Protein AF-A0A2S1H3F3-F1 (afdb_monomer)

Nearest PDB structures (foldseek):
  8vjm-assembly1_C  TM=8.628E-01  e=4.044E-09  Bacillus subtilis subsp. subtilis str. 168
  8vjl-assembly1_A  TM=8.598E-01  e=3.286E-09  Bacillus subtilis subsp. subtilis str. 168
  3ja6-assembly1_H  TM=4.516E-01  e=9.800E+00  Escherichia coli
  4tql-assembly1_A  TM=2.702E-01  e=7.962E+00  synthetic construct

pLDDT: mean 89.85, std 6.85, range [52.97, 98.0]

Radius of gyration: 17.97 Å; Cα contacts (8 Å, |Δi|>4): 238; chains: 1; bounding box: 50×28×50 Å

Foldseek 3Di:
DAEEEDVVLVVVVVVVVVVPPVLLVVLLVVLLVLLLVQLVVLCVVQPWAWDYWYQDLLGIDTDTPCVLVDALVSQLSSLVRNLVSLVVQLVCLVVDDPVSSVSNNVSSVVNNVVLLPLAPPRSVVSNVLSVCVVPDPNLVSLVVSLVVNLVVLVVVLVVLVVVPPVSVSVNVVSVVSNVVSVVCVVCVVVVVVVSVVVVVVVD

Structure (mmCIF, N/CA/C/O backbone):
data_AF-A0A2S1H3F3-F1
#
_entry.id   AF-A0A2S1H3F3-F1
#
loop_
_atom_site.group_PDB
_atom_site.id
_atom_site.type_symbol
_atom_site.label_atom_id
_atom_site.label_alt_id
_atom_site.label_comp_id
_atom_site.label_asym_id
_atom_site.label_entity_id
_atom_site.label_seq_id
_atom_site.pdbx_PDB_ins_code
_atom_site.Cartn_x
_atom_site.Cartn_y
_atom_site.Cartn_z
_atom_site.occupancy
_atom_site.B_iso_or_equiv
_atom_site.auth_seq_id
_atom_site.auth_comp_id
_atom_site.auth_asym_id
_atom_site.auth_atom_id
_atom_site.pdbx_PDB_model_num
ATOM 1 N N . MET A 1 1 ? -13.351 15.639 -5.383 1.00 78.12 1 MET A N 1
ATOM 2 C CA . MET A 1 1 ? -12.089 14.916 -5.121 1.00 78.12 1 MET A CA 1
ATOM 3 C C . MET A 1 1 ? -10.930 15.847 -5.440 1.00 78.12 1 MET A C 1
ATOM 5 O O . MET A 1 1 ? -10.934 16.412 -6.524 1.00 78.12 1 MET A O 1
ATOM 9 N N . LYS A 1 2 ? -9.984 16.050 -4.516 1.00 84.88 2 LYS A N 1
ATOM 10 C CA . LYS A 1 2 ? -8.744 16.799 -4.794 1.00 84.88 2 LYS A CA 1
ATOM 11 C C . LYS A 1 2 ? -7.625 15.814 -5.145 1.00 84.88 2 LYS A C 1
ATOM 13 O O . LYS A 1 2 ? -7.319 14.957 -4.319 1.00 84.88 2 LYS A O 1
ATOM 18 N N . LEU A 1 3 ? -7.037 15.928 -6.334 1.00 84.94 3 LEU A N 1
ATOM 19 C CA . LEU A 1 3 ? -5.834 15.180 -6.712 1.00 84.94 3 LEU A CA 1
ATOM 20 C C . LEU A 1 3 ? -4.602 16.025 -6.366 1.00 84.94 3 LEU A C 1
ATOM 22 O O . LEU A 1 3 ? -4.591 17.234 -6.589 1.00 84.94 3 LEU A O 1
ATOM 26 N N . SER A 1 4 ? -3.585 15.421 -5.762 1.00 87.31 4 SER A N 1
ATOM 27 C CA . SER A 1 4 ? -2.319 16.090 -5.454 1.00 87.31 4 SER A CA 1
ATOM 28 C C . SER A 1 4 ? -1.155 15.156 -5.744 1.00 87.31 4 SER A C 1
ATOM 30 O O . SER A 1 4 ? -1.287 13.944 -5.609 1.00 87.31 4 SER A O 1
ATOM 32 N N . ILE A 1 5 ? -0.004 15.720 -6.084 1.00 85.25 5 ILE A N 1
ATOM 33 C CA . ILE A 1 5 ? 1.233 14.964 -6.270 1.00 85.25 5 ILE A CA 1
ATOM 34 C C . ILE A 1 5 ? 2.191 15.361 -5.153 1.00 85.25 5 ILE A C 1
ATOM 36 O O . ILE A 1 5 ? 2.339 16.547 -4.851 1.00 85.25 5 ILE A O 1
ATOM 40 N N . HIS A 1 6 ? 2.804 14.379 -4.500 1.00 87.69 6 HIS A N 1
ATOM 41 C CA . HIS A 1 6 ? 3.774 14.648 -3.452 1.00 87.69 6 HIS A CA 1
ATOM 42 C C . HIS 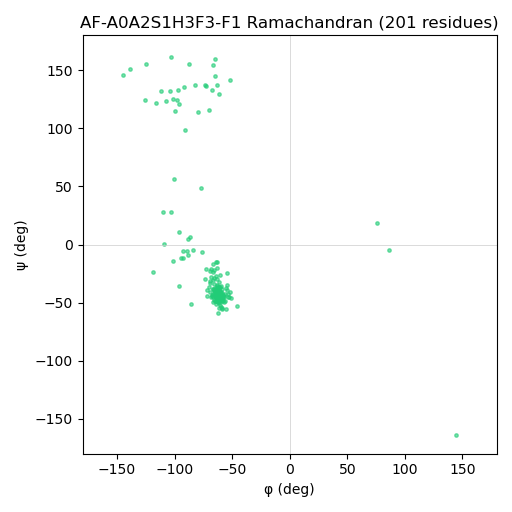A 1 6 ? 5.095 15.151 -4.067 1.00 87.69 6 HIS A C 1
ATOM 44 O O . HIS A 1 6 ? 5.570 14.555 -5.036 1.00 87.69 6 HIS A O 1
ATOM 50 N N . PRO A 1 7 ? 5.757 16.179 -3.502 1.00 85.06 7 PRO A N 1
ATOM 51 C CA . PRO A 1 7 ? 7.019 16.701 -4.040 1.00 85.06 7 PRO A CA 1
ATOM 52 C C . PRO A 1 7 ? 8.107 15.633 -4.218 1.00 85.06 7 PRO A C 1
ATOM 54 O O . PRO A 1 7 ? 8.861 15.654 -5.183 1.00 85.06 7 PRO A O 1
ATOM 57 N N . LEU A 1 8 ? 8.144 14.645 -3.320 1.00 81.75 8 LEU A N 1
ATOM 58 C CA . LEU A 1 8 ? 9.105 13.538 -3.391 1.00 81.75 8 LEU A CA 1
ATOM 59 C C . LEU A 1 8 ? 8.845 12.595 -4.583 1.00 81.75 8 LEU A C 1
ATOM 61 O O . LEU A 1 8 ? 9.787 12.017 -5.110 1.00 81.75 8 LEU A O 1
ATOM 65 N N . PHE A 1 9 ? 7.593 12.482 -5.046 1.00 82.94 9 PHE A N 1
ATOM 66 C CA . PHE A 1 9 ? 7.270 11.764 -6.283 1.00 82.94 9 PHE A CA 1
ATOM 67 C C . PHE A 1 9 ? 7.739 12.553 -7.511 1.00 82.94 9 PHE A C 1
ATOM 69 O O . PHE A 1 9 ? 8.310 11.971 -8.424 1.00 82.94 9 PHE A O 1
ATOM 76 N N . MET A 1 10 ? 7.591 13.883 -7.507 1.00 81.81 10 MET A N 1
ATOM 77 C CA . MET A 1 10 ? 8.131 14.736 -8.577 1.00 81.81 10 MET A CA 1
ATOM 78 C C . MET A 1 10 ? 9.658 14.643 -8.668 1.00 81.81 10 MET A C 1
ATOM 80 O O . MET A 1 10 ? 10.204 14.539 -9.763 1.00 81.81 10 MET A O 1
ATOM 84 N N . LEU A 1 11 ? 10.345 14.624 -7.522 1.00 82.19 11 LEU A N 1
ATOM 85 C CA . LEU A 1 11 ? 11.791 14.412 -7.468 1.00 82.19 11 LEU A CA 1
ATOM 86 C C . LEU A 1 11 ? 12.178 13.032 -8.018 1.00 82.19 11 LEU A C 1
ATOM 88 O O . LEU A 1 11 ? 13.118 12.928 -8.801 1.00 82.19 11 LEU A O 1
ATOM 92 N N . LEU A 1 12 ? 11.438 11.983 -7.642 1.00 78.25 12 LEU A N 1
ATOM 93 C CA . LEU A 1 12 ? 11.652 10.632 -8.157 1.00 78.25 12 LEU A CA 1
ATOM 94 C C . LEU A 1 12 ? 11.491 10.588 -9.683 1.00 78.25 12 LEU A C 1
ATOM 96 O O . LEU A 1 12 ? 12.366 10.056 -10.360 1.00 78.25 12 LEU A O 1
ATOM 100 N N . LEU A 1 13 ? 10.427 11.193 -10.223 1.00 78.38 13 LEU A N 1
ATOM 101 C CA . LEU A 1 13 ? 10.204 11.306 -11.668 1.00 78.38 13 LEU A CA 1
ATOM 102 C C . LEU A 1 13 ? 11.354 12.031 -12.372 1.00 78.38 13 LEU A C 1
ATOM 104 O O . LEU A 1 13 ? 11.810 11.585 -13.420 1.00 78.38 13 LEU A O 1
ATOM 108 N N . PHE A 1 14 ? 11.850 13.124 -11.794 1.00 80.88 14 PHE A N 1
ATOM 109 C CA . PHE A 1 14 ? 12.972 13.870 -12.356 1.00 80.88 14 PHE A CA 1
ATOM 110 C C . PHE A 1 14 ? 14.251 13.021 -12.428 1.00 80.88 14 PHE A C 1
ATOM 112 O O . PHE A 1 14 ? 14.888 12.954 -13.477 1.00 80.88 14 PHE A O 1
ATOM 119 N N . LEU A 1 15 ? 14.595 12.311 -11.347 1.00 74.19 15 LEU A N 1
ATOM 120 C CA . LEU A 1 15 ? 15.758 11.412 -11.315 1.00 74.19 15 LEU A CA 1
ATOM 121 C C . LEU A 1 15 ? 15.631 10.264 -12.323 1.00 74.19 15 LEU A C 1
ATOM 123 O O . LEU A 1 15 ? 16.602 9.898 -12.980 1.00 74.19 15 LEU A O 1
ATOM 127 N N . ILE A 1 16 ? 14.422 9.728 -12.466 1.00 74.81 16 ILE A N 1
ATOM 128 C CA . ILE A 1 16 ? 14.063 8.690 -13.432 1.00 74.81 16 ILE A CA 1
ATOM 129 C C . ILE A 1 16 ? 14.323 9.144 -14.875 1.00 74.81 16 ILE A C 1
ATOM 131 O O . ILE A 1 16 ? 14.920 8.402 -15.657 1.00 74.81 16 ILE A O 1
ATOM 135 N N . VAL A 1 17 ? 13.910 10.367 -15.221 1.00 76.44 17 VAL A N 1
ATOM 136 C CA . VAL A 1 17 ? 14.118 10.939 -16.559 1.00 76.44 17 VAL A CA 1
ATOM 137 C C . VAL A 1 17 ? 15.610 11.104 -16.854 1.00 76.44 17 VAL A C 1
ATOM 139 O O . VAL A 1 17 ? 16.049 10.778 -17.954 1.00 76.44 17 VAL A O 1
ATOM 142 N N . LEU A 1 18 ? 16.405 11.534 -15.869 1.00 77.44 18 LEU A N 1
ATOM 143 C CA . LEU A 1 18 ? 17.859 11.671 -16.015 1.00 77.44 18 LEU A CA 1
ATOM 144 C C . LEU A 1 18 ? 18.583 10.326 -16.193 1.00 77.44 18 LEU A C 1
ATOM 146 O O . LEU A 1 18 ? 19.608 10.276 -16.866 1.00 77.44 18 LEU A O 1
ATOM 150 N N . TYR A 1 19 ? 18.060 9.239 -15.615 1.00 73.31 19 TYR A N 1
ATOM 151 C CA . TYR A 1 19 ? 18.677 7.907 -15.678 1.00 73.31 19 TYR A CA 1
ATOM 152 C C . TYR A 1 19 ? 18.476 7.197 -17.035 1.00 73.31 19 TYR A C 1
ATOM 154 O O . TYR A 1 19 ? 19.050 6.138 -17.278 1.00 73.31 19 TYR A O 1
ATOM 162 N N . GLY A 1 20 ? 17.678 7.772 -17.943 1.00 67.75 20 GLY A N 1
ATOM 163 C CA . GLY A 1 20 ? 17.679 7.424 -19.369 1.00 67.75 20 GLY A CA 1
ATOM 164 C C . GLY A 1 20 ? 16.790 6.253 -19.809 1.00 67.75 20 GLY A C 1
ATOM 165 O O . GLY A 1 20 ? 16.654 6.039 -21.010 1.00 67.75 20 GLY A O 1
ATOM 166 N N . ASN A 1 21 ? 16.120 5.524 -18.906 1.00 76.62 21 ASN A N 1
ATOM 167 C CA . ASN A 1 21 ? 15.223 4.412 -19.283 1.00 76.62 21 ASN A CA 1
ATOM 168 C C . ASN A 1 21 ? 13.730 4.798 -19.272 1.00 76.62 21 ASN A C 1
ATOM 170 O O . ASN A 1 21 ? 12.906 4.203 -18.576 1.00 76.62 21 ASN A O 1
ATOM 174 N N . ILE A 1 22 ? 13.379 5.829 -20.044 1.00 81.62 22 ILE A N 1
ATOM 175 C CA . ILE A 1 22 ? 12.035 6.437 -20.056 1.00 81.62 22 ILE A CA 1
ATOM 176 C C . ILE A 1 22 ? 10.934 5.404 -20.349 1.00 81.62 22 ILE A C 1
ATOM 178 O O . ILE A 1 22 ? 9.863 5.468 -19.743 1.00 81.62 22 ILE A O 1
ATOM 182 N N . ALA A 1 23 ? 11.190 4.437 -21.236 1.00 83.81 23 ALA A N 1
ATOM 183 C CA . ALA A 1 23 ? 10.223 3.400 -21.589 1.00 83.81 23 ALA A CA 1
ATOM 184 C C . ALA A 1 23 ? 9.830 2.547 -20.372 1.00 83.81 23 ALA A C 1
ATOM 186 O O . ALA A 1 23 ? 8.650 2.488 -20.029 1.00 83.81 23 ALA A O 1
ATOM 187 N N . LEU A 1 24 ? 10.806 1.962 -19.666 1.00 83.25 24 LEU A N 1
ATOM 188 C CA . LEU A 1 24 ? 10.541 1.115 -18.499 1.00 83.25 24 LEU A CA 1
ATOM 189 C C . LEU A 1 24 ? 9.808 1.885 -17.394 1.00 83.25 24 LEU A C 1
ATOM 191 O O . LEU A 1 24 ? 8.836 1.392 -16.821 1.00 83.25 24 LEU A O 1
ATOM 195 N N . TYR A 1 25 ? 10.221 3.124 -17.128 1.00 83.56 25 TYR A N 1
ATOM 196 C CA . TYR A 1 25 ? 9.567 3.942 -16.109 1.00 83.56 25 TYR A CA 1
ATOM 197 C C . TYR A 1 25 ? 8.150 4.376 -16.497 1.00 83.56 25 TYR A C 1
ATOM 199 O O . TYR A 1 25 ? 7.289 4.478 -15.625 1.00 83.56 25 TYR A O 1
ATOM 207 N N . SER A 1 26 ? 7.875 4.574 -17.788 1.00 85.94 26 SER A N 1
ATOM 208 C CA . SER A 1 26 ? 6.518 4.844 -18.279 1.00 85.94 26 SER A CA 1
ATOM 209 C C . SER A 1 26 ? 5.603 3.648 -18.032 1.00 85.94 26 SER A C 1
ATOM 211 O O . SER A 1 26 ? 4.503 3.815 -17.508 1.00 85.94 26 SER A O 1
ATOM 213 N N . VAL A 1 27 ? 6.079 2.434 -18.325 1.00 89.81 27 VAL A N 1
ATOM 214 C CA . VAL A 1 27 ? 5.348 1.187 -18.047 1.00 89.81 27 VAL A CA 1
ATOM 215 C C . VAL A 1 27 ? 5.090 1.028 -16.542 1.00 89.81 27 VAL A C 1
ATOM 217 O O . VAL A 1 27 ? 3.977 0.675 -16.149 1.00 89.81 27 VAL A O 1
ATOM 220 N N . LEU A 1 28 ? 6.064 1.370 -15.691 1.00 88.94 28 LEU A N 1
ATOM 221 C CA . LEU A 1 28 ? 5.914 1.366 -14.230 1.00 88.94 28 LEU A CA 1
ATOM 222 C C . LEU A 1 28 ? 4.829 2.338 -13.760 1.00 88.94 28 LEU A C 1
ATOM 224 O O . LEU A 1 28 ? 3.938 1.942 -13.010 1.00 88.94 28 LEU A O 1
ATOM 228 N N . ILE A 1 29 ? 4.868 3.590 -14.219 1.00 88.12 29 ILE A N 1
ATOM 229 C CA . ILE A 1 29 ? 3.886 4.612 -13.833 1.00 88.12 29 ILE A CA 1
ATOM 230 C C . ILE A 1 29 ? 2.487 4.221 -14.311 1.00 88.12 29 ILE A C 1
ATOM 232 O O . ILE A 1 29 ? 1.535 4.335 -13.545 1.00 88.12 29 ILE A O 1
ATOM 236 N N . ILE A 1 30 ? 2.349 3.729 -15.545 1.00 91.12 30 ILE A N 1
ATOM 237 C CA . ILE A 1 30 ? 1.062 3.262 -16.077 1.00 91.12 30 ILE A CA 1
ATOM 238 C C . ILE A 1 30 ? 0.532 2.098 -15.235 1.00 91.12 30 ILE A C 1
ATOM 240 O O . ILE A 1 30 ? -0.635 2.112 -14.850 1.00 91.12 30 ILE A O 1
ATOM 244 N N . SER A 1 31 ? 1.381 1.127 -14.897 1.00 93.25 31 SER A N 1
ATOM 245 C CA . SER A 1 31 ? 0.992 -0.017 -14.060 1.00 93.25 31 SER A CA 1
ATOM 246 C C . SER A 1 31 ? 0.533 0.431 -12.672 1.00 93.25 31 SER A C 1
ATOM 248 O O . SER A 1 31 ? -0.513 -0.009 -12.195 1.00 93.25 31 SER A O 1
ATOM 250 N N . LEU A 1 32 ? 1.255 1.377 -12.060 1.00 92.56 32 LEU A N 1
ATOM 251 C CA . LEU A 1 32 ? 0.867 1.973 -10.784 1.00 92.56 32 LEU A CA 1
ATOM 252 C C . LEU A 1 32 ? -0.470 2.720 -10.889 1.00 92.56 32 LEU A C 1
ATOM 254 O O . LEU A 1 32 ? -1.325 2.576 -10.024 1.00 92.56 32 LEU A O 1
ATOM 258 N N . LEU A 1 33 ? -0.692 3.488 -11.957 1.00 91.94 33 LEU A N 1
ATOM 259 C CA . LEU A 1 33 ? -1.963 4.183 -12.171 1.00 91.94 33 LEU A CA 1
ATOM 260 C C . LEU A 1 33 ? -3.130 3.204 -12.334 1.00 91.94 33 LEU A C 1
ATOM 262 O O . LEU A 1 33 ? -4.192 3.441 -11.764 1.00 91.94 33 LEU A O 1
ATOM 266 N N . VAL A 1 34 ? -2.944 2.104 -13.070 1.00 94.44 34 VAL A N 1
ATOM 267 C CA . VAL A 1 34 ? -3.957 1.042 -13.205 1.00 94.44 34 VAL A CA 1
ATOM 268 C C . VAL A 1 34 ? -4.311 0.455 -11.837 1.00 9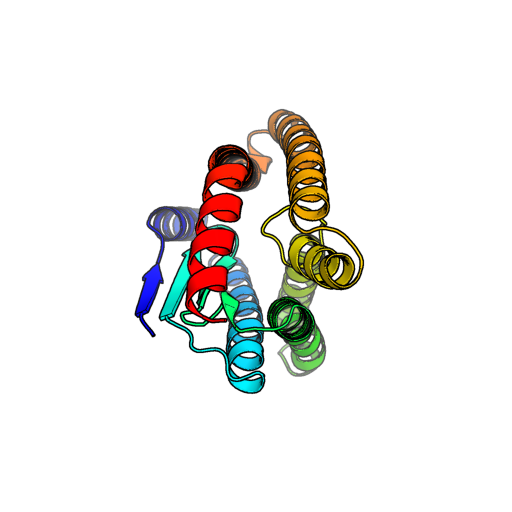4.44 34 VAL A C 1
ATOM 270 O O . VAL A 1 34 ? -5.491 0.308 -11.520 1.00 94.44 34 VAL A O 1
ATOM 273 N N . HIS A 1 35 ? -3.307 0.188 -11.006 1.00 95.75 35 HIS A N 1
ATOM 274 C CA . HIS A 1 35 ? -3.497 -0.280 -9.637 1.00 95.75 35 HIS A CA 1
ATOM 275 C C . HIS A 1 35 ? -4.293 0.725 -8.785 1.00 95.75 35 HIS A C 1
ATOM 277 O O . HIS A 1 35 ? -5.341 0.391 -8.236 1.00 95.75 35 HIS A O 1
ATOM 283 N N . GLU A 1 36 ? -3.889 1.995 -8.753 1.00 94.50 36 GLU A N 1
ATOM 284 C CA . GLU A 1 36 ? -4.598 3.025 -7.979 1.00 94.50 36 GLU A CA 1
ATOM 285 C C . GLU A 1 36 ? -6.036 3.263 -8.464 1.00 94.50 36 GLU A C 1
ATOM 287 O O . GLU A 1 36 ? -6.953 3.494 -7.667 1.00 94.50 36 GLU A O 1
ATOM 292 N N . LEU A 1 37 ? -6.272 3.160 -9.776 1.00 94.38 37 LEU A N 1
ATOM 293 C CA . LEU A 1 37 ? -7.620 3.201 -10.342 1.00 94.38 37 LEU A CA 1
ATOM 294 C C . LEU A 1 37 ? -8.493 2.067 -9.797 1.00 94.38 37 LEU A C 1
ATOM 296 O O . LEU A 1 37 ? -9.674 2.297 -9.532 1.00 94.38 37 LEU A O 1
ATOM 300 N N . GLY A 1 38 ? -7.920 0.888 -9.555 1.00 96.75 38 GLY A N 1
ATOM 301 C CA . GLY A 1 38 ? -8.591 -0.225 -8.891 1.00 96.75 38 GLY A CA 1
ATOM 302 C C . GLY A 1 38 ? -9.150 0.149 -7.518 1.00 96.75 38 GLY A C 1
ATOM 303 O O . GLY A 1 38 ? -10.336 -0.066 -7.251 1.00 96.75 38 GLY A O 1
ATOM 304 N N . HIS A 1 39 ? -8.345 0.790 -6.666 1.00 96.25 39 HIS A N 1
ATOM 305 C CA . HIS A 1 39 ? -8.815 1.283 -5.366 1.00 96.25 39 HIS A CA 1
ATOM 306 C C . HIS A 1 39 ? -9.915 2.338 -5.500 1.00 96.25 39 HIS A C 1
ATOM 308 O O . HIS A 1 39 ? -10.909 2.300 -4.772 1.00 96.25 39 HIS A O 1
ATOM 314 N N . LEU A 1 40 ? -9.761 3.282 -6.434 1.00 95.38 40 LEU A N 1
ATOM 315 C CA . LEU A 1 40 ? -10.746 4.344 -6.657 1.00 95.38 40 LEU A CA 1
ATOM 316 C C . LEU A 1 40 ? -12.089 3.786 -7.142 1.00 95.38 40 LEU A C 1
ATOM 318 O O . LEU A 1 40 ? -13.143 4.261 -6.710 1.00 95.38 40 LEU A O 1
ATOM 322 N N . LEU A 1 41 ? -12.066 2.785 -8.024 1.00 96.38 41 LEU A N 1
ATOM 323 C CA . LEU A 1 41 ? -13.265 2.096 -8.493 1.00 96.38 41 LEU A CA 1
ATOM 324 C C . LEU A 1 41 ? -13.926 1.318 -7.354 1.00 96.38 41 LEU A C 1
ATOM 326 O O . LEU A 1 41 ? -15.118 1.506 -7.118 1.00 96.38 41 LEU A O 1
ATOM 330 N N . ALA A 1 42 ? -13.161 0.538 -6.589 1.00 97.12 42 ALA A N 1
ATOM 331 C CA . ALA A 1 42 ? -13.681 -0.190 -5.434 1.00 97.12 42 ALA A CA 1
ATOM 332 C C . ALA A 1 42 ? -14.305 0.752 -4.388 1.00 97.12 42 ALA A C 1
ATOM 334 O O . ALA A 1 42 ? -15.406 0.497 -3.901 1.00 97.12 42 ALA A O 1
ATOM 335 N N . ALA A 1 43 ? -13.667 1.894 -4.109 1.00 95.69 43 ALA A N 1
ATOM 336 C CA . ALA A 1 43 ? -14.201 2.928 -3.224 1.00 95.69 43 ALA A CA 1
ATOM 337 C C . ALA A 1 43 ? -15.533 3.500 -3.722 1.00 95.69 43 ALA A C 1
ATOM 339 O O . ALA A 1 43 ? -16.459 3.675 -2.928 1.00 95.69 43 ALA A O 1
ATOM 340 N N . LYS A 1 44 ? -15.672 3.748 -5.030 1.00 94.94 44 LYS A N 1
ATOM 341 C CA . LYS A 1 44 ? -16.950 4.186 -5.608 1.00 94.94 44 LYS A CA 1
ATOM 342 C C . LYS A 1 44 ? -18.031 3.109 -5.493 1.00 94.94 44 LYS A C 1
ATOM 344 O O . LYS A 1 44 ? -19.153 3.445 -5.125 1.00 94.94 44 LYS A O 1
ATOM 349 N N . LEU A 1 45 ? -17.699 1.844 -5.762 1.00 96.06 45 LEU A N 1
ATOM 350 C CA . LEU A 1 45 ? -18.648 0.723 -5.722 1.00 96.06 45 LEU A CA 1
ATOM 351 C C . LEU A 1 45 ? -19.249 0.506 -4.329 1.00 96.06 45 LEU A C 1
ATOM 353 O O . LEU A 1 45 ? -20.436 0.222 -4.211 1.00 96.06 45 LEU A O 1
ATOM 357 N N . VAL A 1 46 ? -18.461 0.694 -3.269 1.00 95.38 46 VAL A N 1
ATOM 358 C CA . VAL A 1 46 ? -18.941 0.562 -1.882 1.00 95.38 46 VAL A CA 1
ATOM 359 C C . VAL A 1 46 ? -19.562 1.848 -1.316 1.00 95.38 46 VAL A C 1
ATOM 361 O O . VAL A 1 46 ? -19.880 1.905 -0.129 1.00 95.38 46 VAL A O 1
ATOM 364 N N . GLY A 1 47 ? -19.729 2.892 -2.137 1.00 93.62 47 GLY A N 1
ATOM 365 C CA . GLY A 1 47 ? -20.339 4.163 -1.732 1.00 93.62 47 GLY A CA 1
ATOM 366 C C . GLY A 1 47 ? -19.437 5.073 -0.885 1.00 93.62 47 GLY A C 1
ATOM 367 O O . GLY A 1 47 ? -19.925 5.981 -0.204 1.00 93.62 47 GLY A O 1
ATOM 368 N N . ALA A 1 48 ? -18.118 4.862 -0.900 1.00 94.19 48 ALA A N 1
ATOM 369 C CA . ALA A 1 48 ? -17.178 5.706 -0.172 1.00 94.19 48 ALA A CA 1
ATOM 370 C C . ALA A 1 48 ? -17.020 7.085 -0.841 1.00 94.19 48 ALA A C 1
ATOM 372 O O . ALA A 1 48 ? -16.866 7.219 -2.057 1.00 94.19 48 ALA A O 1
ATOM 373 N N . LYS A 1 49 ? -17.019 8.148 -0.031 1.00 92.38 49 LYS A N 1
ATOM 374 C CA . LYS A 1 49 ? -16.870 9.534 -0.494 1.00 92.38 49 LYS A CA 1
ATOM 375 C C . LYS A 1 49 ? -15.396 9.927 -0.489 1.00 92.38 49 LYS A C 1
ATOM 377 O O . LYS A 1 49 ? -14.853 10.324 0.541 1.00 92.38 49 LYS A O 1
ATOM 382 N N . ILE A 1 50 ? -14.758 9.858 -1.654 1.00 92.44 50 ILE A N 1
ATOM 383 C CA . ILE A 1 50 ? -13.338 10.191 -1.820 1.00 92.44 50 ILE A CA 1
ATOM 384 C C . ILE A 1 50 ? -13.120 11.705 -1.666 1.00 92.44 50 ILE A C 1
ATOM 386 O O . ILE A 1 50 ? -13.585 12.515 -2.476 1.00 92.44 50 ILE A O 1
ATOM 390 N N . GLN A 1 51 ? -12.375 12.100 -0.633 1.00 90.75 51 GLN A N 1
ATOM 391 C CA . GLN A 1 51 ? -12.049 13.499 -0.362 1.00 90.75 51 GLN A CA 1
ATOM 392 C C . GLN A 1 51 ? -10.803 13.933 -1.138 1.00 90.75 51 GLN A C 1
ATOM 394 O O . GLN A 1 51 ? -10.828 14.947 -1.849 1.00 90.75 51 GLN A O 1
ATOM 399 N N . ARG A 1 52 ? -9.722 13.156 -1.024 1.00 90.25 52 ARG A N 1
ATOM 400 C CA . ARG A 1 52 ? -8.409 13.471 -1.592 1.00 90.25 52 ARG A CA 1
ATOM 401 C C . ARG A 1 52 ? -7.703 12.200 -2.060 1.00 90.25 52 ARG A C 1
ATOM 403 O O . ARG A 1 52 ? -7.849 11.166 -1.425 1.00 90.25 52 ARG A O 1
ATOM 410 N N . CYS A 1 53 ? -6.938 12.310 -3.139 1.00 89.75 53 CYS A N 1
ATOM 411 C CA . CYS A 1 53 ? -5.996 11.293 -3.595 1.00 89.75 53 CYS A CA 1
ATOM 412 C C . CYS A 1 53 ? -4.623 11.958 -3.752 1.00 89.75 53 CYS A C 1
ATOM 414 O O . CYS A 1 53 ? -4.519 12.986 -4.429 1.00 89.75 53 CYS A O 1
ATOM 416 N N . ILE A 1 54 ? -3.596 11.428 -3.089 1.00 89.12 54 ILE A N 1
ATOM 417 C CA . ILE A 1 54 ? -2.224 11.943 -3.147 1.00 89.12 54 ILE A CA 1
ATOM 418 C C . ILE A 1 54 ? -1.331 10.881 -3.773 1.00 89.12 54 ILE A C 1
ATOM 420 O O . ILE A 1 54 ? -1.221 9.791 -3.228 1.00 89.12 54 ILE A O 1
ATOM 424 N N . ILE A 1 55 ? -0.664 11.207 -4.877 1.00 87.50 55 ILE A N 1
ATOM 425 C CA . ILE A 1 55 ? 0.338 10.320 -5.477 1.00 87.50 55 ILE A CA 1
ATOM 426 C C . ILE A 1 55 ? 1.645 10.473 -4.695 1.00 87.50 55 ILE A C 1
ATOM 428 O O . ILE A 1 55 ? 2.254 11.547 -4.677 1.00 87.50 55 ILE A O 1
ATOM 432 N N . MET A 1 56 ? 2.038 9.401 -4.023 1.00 86.81 56 MET A N 1
ATOM 433 C CA . MET A 1 56 ? 3.240 9.255 -3.214 1.00 86.81 56 MET A CA 1
ATOM 434 C C . MET A 1 56 ? 4.313 8.446 -3.968 1.00 86.81 56 MET A C 1
ATOM 436 O O . MET A 1 56 ? 4.002 7.697 -4.890 1.00 86.81 56 MET A O 1
ATOM 440 N N . PRO A 1 57 ? 5.590 8.531 -3.550 1.00 77.38 57 PRO A N 1
ATOM 441 C CA . PRO A 1 57 ? 6.691 7.739 -4.118 1.00 77.38 57 PRO A CA 1
ATOM 442 C C . PRO A 1 57 ? 6.474 6.223 -4.121 1.00 77.38 57 PRO A C 1
ATOM 444 O O . PRO A 1 57 ? 7.096 5.521 -4.906 1.00 77.38 57 PRO A O 1
ATOM 447 N N . TYR A 1 58 ? 5.631 5.727 -3.218 1.00 79.31 58 TYR A N 1
ATOM 448 C CA . TYR A 1 58 ? 5.375 4.306 -3.014 1.00 79.31 58 TYR A CA 1
ATOM 449 C C . TYR A 1 58 ? 3.971 3.872 -3.478 1.00 79.31 58 TYR A C 1
ATOM 451 O O . TYR A 1 58 ? 3.633 2.706 -3.322 1.00 79.31 58 TYR A O 1
ATOM 459 N N . GLY A 1 59 ? 3.153 4.791 -4.010 1.00 84.00 59 GLY A N 1
ATOM 460 C CA . GLY A 1 59 ? 1.773 4.523 -4.435 1.00 84.00 59 GLY A CA 1
ATOM 461 C C . GLY A 1 59 ? 0.821 5.691 -4.189 1.00 84.00 59 GLY A C 1
ATOM 462 O O . GLY A 1 59 ? 1.254 6.818 -3.982 1.00 84.00 59 GLY A O 1
ATOM 463 N N . GLY A 1 60 ? -0.484 5.460 -4.217 1.00 84.88 60 GLY A N 1
ATOM 464 C CA . GLY A 1 60 ? -1.521 6.449 -3.935 1.00 84.88 60 GLY A CA 1
ATOM 465 C C . GLY A 1 60 ? -2.029 6.377 -2.494 1.00 84.88 60 GLY A C 1
ATOM 466 O O . GLY A 1 60 ? -2.369 5.323 -1.967 1.00 84.88 60 GLY A O 1
ATOM 467 N N . GLU A 1 61 ? -2.132 7.526 -1.826 1.00 87.12 61 GLU A N 1
ATOM 468 C CA . GLU A 1 61 ? -2.868 7.655 -0.565 1.00 87.12 61 GLU A CA 1
ATOM 469 C C . GLU A 1 61 ? -4.260 8.251 -0.836 1.00 87.12 61 GLU A C 1
ATOM 471 O O . GLU A 1 61 ? -4.394 9.417 -1.226 1.00 87.12 61 GLU A O 1
ATOM 476 N N . ILE A 1 62 ? -5.311 7.462 -0.591 1.00 90.44 62 ILE A N 1
ATOM 477 C CA . ILE A 1 62 ? -6.711 7.890 -0.705 1.00 90.44 62 ILE A CA 1
ATOM 478 C C . ILE A 1 62 ? -7.247 8.256 0.683 1.00 90.44 62 ILE A C 1
ATOM 480 O O . ILE A 1 62 ? -7.245 7.444 1.603 1.00 90.44 62 ILE A O 1
ATOM 484 N N . THR A 1 63 ? -7.758 9.479 0.832 1.00 89.62 63 THR A N 1
ATOM 485 C CA . THR A 1 63 ? -8.464 9.943 2.035 1.00 89.62 63 THR A CA 1
ATOM 486 C C . THR A 1 63 ? -9.972 9.925 1.798 1.00 89.62 63 THR A C 1
ATOM 488 O O . THR A 1 63 ? -10.471 10.556 0.856 1.00 89.62 63 THR A O 1
ATOM 491 N N . LEU A 1 64 ? -10.712 9.244 2.675 1.00 91.62 64 LEU A N 1
ATOM 492 C CA . LEU A 1 64 ? -12.166 9.089 2.591 1.00 91.62 64 LEU A CA 1
ATOM 493 C C . LEU A 1 64 ? -12.863 9.999 3.610 1.00 91.62 64 LEU A C 1
ATOM 495 O O . LEU A 1 64 ? -12.514 10.016 4.785 1.00 91.62 64 LEU A O 1
ATOM 499 N N . LYS A 1 65 ? -13.891 10.738 3.177 1.00 90.12 65 LYS A N 1
ATOM 500 C CA . LYS A 1 65 ? -14.650 11.647 4.055 1.00 90.12 65 LYS A CA 1
ATOM 501 C C . LYS A 1 65 ? -15.485 10.886 5.090 1.00 90.12 65 LYS A C 1
ATOM 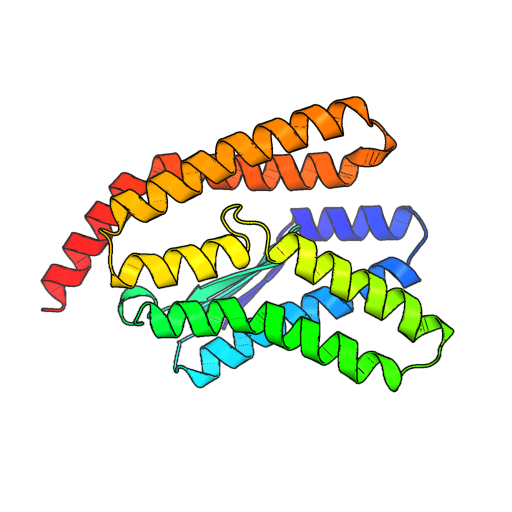503 O O . LYS A 1 65 ? -15.715 11.385 6.184 1.00 90.12 65 LYS A O 1
ATOM 508 N N . ASN A 1 66 ? -15.973 9.705 4.722 1.00 90.12 66 ASN A N 1
ATOM 509 C CA . ASN A 1 66 ? -16.844 8.859 5.535 1.00 90.12 66 ASN A CA 1
ATOM 510 C C . ASN A 1 66 ? -16.140 7.582 6.021 1.00 90.12 66 ASN A C 1
ATOM 512 O O . ASN A 1 66 ? -16.810 6.582 6.244 1.00 90.12 66 ASN A O 1
ATOM 516 N N . GLU A 1 67 ? -14.812 7.605 6.193 1.00 87.88 67 GLU A N 1
ATOM 517 C CA . GLU A 1 67 ? -14.023 6.428 6.598 1.00 87.88 67 GLU A CA 1
ATOM 518 C C . GLU A 1 67 ? -14.596 5.735 7.845 1.00 87.88 67 GLU A C 1
ATOM 520 O O . GLU A 1 67 ? -14.793 4.528 7.833 1.00 87.88 67 GLU A O 1
ATOM 525 N N . LEU A 1 68 ? -14.958 6.496 8.886 1.00 86.19 68 LEU A N 1
ATOM 526 C CA . LEU A 1 68 ? -15.499 5.954 10.143 1.00 86.19 68 LEU A CA 1
ATOM 527 C C . LEU A 1 68 ? -16.884 5.297 10.011 1.00 86.19 68 LEU A C 1
ATOM 529 O O . LEU A 1 68 ? -17.294 4.575 10.911 1.00 86.19 68 LEU A O 1
ATOM 533 N N . GLN A 1 69 ? -17.607 5.561 8.919 1.00 88.25 69 GLN A N 1
ATOM 534 C CA . GLN A 1 69 ? -18.931 4.989 8.653 1.00 88.25 69 GLN A CA 1
ATOM 535 C C . GLN A 1 69 ? -18.855 3.705 7.816 1.00 88.25 69 GLN A C 1
ATOM 537 O O . GLN A 1 69 ? -19.862 3.018 7.665 1.00 88.25 69 GLN A O 1
ATOM 542 N N . LEU A 1 70 ? -17.692 3.396 7.235 1.00 91.69 70 LEU A N 1
ATOM 543 C CA . LEU A 1 70 ? -17.506 2.201 6.421 1.00 91.69 70 LEU A CA 1
ATOM 544 C C . LEU A 1 70 ? -17.236 0.993 7.317 1.00 91.69 70 LEU A C 1
ATOM 546 O O . LEU A 1 70 ? -16.440 1.052 8.253 1.00 91.69 70 LEU A O 1
ATOM 550 N N . SER A 1 71 ? -17.868 -0.129 6.987 1.00 93.88 71 SER A N 1
ATOM 551 C CA . SER A 1 71 ? -17.540 -1.419 7.596 1.00 93.88 71 SER A CA 1
ATOM 552 C C . SER A 1 71 ? -16.130 -1.868 7.203 1.00 93.88 71 SER A C 1
ATOM 554 O O . SER A 1 71 ? -15.632 -1.531 6.124 1.00 93.88 71 SER A O 1
ATOM 556 N N . TYR A 1 72 ? -15.496 -2.698 8.034 1.00 94.44 72 TYR A N 1
ATOM 557 C CA . TYR A 1 72 ? -14.181 -3.249 7.699 1.00 94.44 72 TYR A CA 1
ATOM 558 C C . TYR A 1 72 ? -14.212 -4.096 6.423 1.00 94.44 72 TYR A C 1
ATOM 560 O O . TYR A 1 72 ? -13.269 -4.026 5.647 1.00 94.44 72 TYR A O 1
ATOM 568 N N . ASN A 1 73 ? -15.319 -4.785 6.125 1.00 95.81 73 ASN A N 1
ATOM 569 C CA . ASN A 1 73 ? -15.488 -5.505 4.858 1.00 95.81 73 ASN A CA 1
ATOM 570 C C . ASN A 1 73 ? -15.439 -4.565 3.645 1.00 95.81 73 ASN A C 1
ATOM 572 O O . ASN A 1 73 ? -14.789 -4.876 2.649 1.00 95.81 73 ASN A O 1
ATOM 576 N N . GLN A 1 74 ? -16.075 -3.392 3.728 1.00 96.25 74 GLN A N 1
ATOM 577 C CA . GLN A 1 74 ? -15.971 -2.379 2.673 1.00 96.25 74 GLN A CA 1
ATOM 578 C C . GLN A 1 74 ? -14.539 -1.848 2.555 1.00 96.25 74 GLN A C 1
ATOM 580 O O . GLN A 1 74 ? -14.049 -1.675 1.444 1.00 96.25 74 GLN A O 1
ATOM 585 N N . MET A 1 75 ? -13.838 -1.638 3.675 1.00 95.56 75 MET A N 1
ATOM 586 C CA . MET A 1 75 ? -12.427 -1.236 3.652 1.00 95.56 75 MET A CA 1
ATOM 587 C C . MET A 1 75 ? -11.523 -2.312 3.032 1.00 95.56 75 MET A C 1
ATOM 589 O O . MET A 1 75 ? -10.626 -1.980 2.258 1.00 95.56 75 MET A O 1
ATOM 593 N N . THR A 1 76 ? -11.782 -3.593 3.306 1.00 96.69 76 THR A N 1
ATOM 594 C CA . THR A 1 76 ? -11.095 -4.721 2.664 1.00 96.69 76 THR A CA 1
ATOM 595 C C . THR A 1 76 ? -11.340 -4.729 1.158 1.00 96.69 76 THR A C 1
ATOM 597 O O . THR A 1 76 ? -10.385 -4.866 0.403 1.00 96.69 76 THR A O 1
ATOM 600 N N . LEU A 1 77 ? -12.584 -4.527 0.704 1.00 97.06 77 LEU A N 1
ATOM 601 C CA . LEU A 1 77 ? -12.908 -4.436 -0.726 1.00 97.06 77 LEU A CA 1
ATOM 602 C C . LEU A 1 77 ? -12.167 -3.282 -1.410 1.00 97.06 77 LEU A C 1
ATOM 604 O O . LEU A 1 77 ? -11.648 -3.455 -2.509 1.00 97.06 77 LEU A O 1
ATOM 608 N N . ILE A 1 78 ? -12.063 -2.126 -0.746 1.00 96.69 78 ILE A N 1
ATOM 609 C CA . ILE A 1 78 ? -11.274 -0.996 -1.251 1.00 96.69 78 ILE A CA 1
ATOM 610 C C . ILE A 1 78 ? -9.801 -1.386 -1.378 1.00 96.69 78 ILE A C 1
ATOM 612 O O . ILE A 1 78 ? -9.211 -1.157 -2.431 1.00 96.69 78 ILE A O 1
ATOM 616 N N . ALA A 1 79 ? -9.213 -1.994 -0.345 1.00 95.81 79 ALA A N 1
ATOM 617 C CA . ALA A 1 79 ? -7.811 -2.414 -0.352 1.00 95.81 79 ALA A CA 1
ATOM 618 C C . ALA A 1 79 ? -7.522 -3.534 -1.371 1.00 95.81 79 ALA A C 1
ATOM 620 O O . ALA A 1 79 ? -6.431 -3.590 -1.919 1.00 95.81 79 ALA A O 1
ATOM 621 N N . LEU A 1 80 ? -8.499 -4.388 -1.687 1.00 97.50 80 LEU A N 1
ATOM 622 C CA . LEU A 1 80 ? -8.388 -5.388 -2.755 1.00 97.50 80 LEU A CA 1
ATOM 623 C C . LEU A 1 80 ? -8.454 -4.782 -4.163 1.00 97.50 80 LEU A C 1
ATOM 625 O O . LEU A 1 80 ? -7.985 -5.412 -5.109 1.00 97.50 80 LEU A O 1
ATOM 629 N N . GLY A 1 81 ? -9.013 -3.578 -4.314 1.00 97.38 81 GLY A N 1
ATOM 630 C CA . GLY A 1 81 ? -9.201 -2.933 -5.613 1.00 97.38 81 GLY A CA 1
ATOM 631 C C . GLY A 1 81 ? -7.914 -2.832 -6.435 1.00 97.38 81 GLY A C 1
ATOM 632 O O . GLY A 1 81 ? -7.927 -3.180 -7.614 1.00 97.38 81 GLY A O 1
ATOM 633 N N . GLY A 1 82 ? -6.807 -2.418 -5.813 1.00 96.38 82 GLY A N 1
ATOM 634 C CA . GLY A 1 82 ? -5.499 -2.322 -6.462 1.00 96.38 82 GLY A CA 1
ATOM 635 C C . GLY A 1 82 ? -4.968 -3.670 -6.947 1.00 96.38 82 GLY A C 1
ATOM 636 O O . GLY A 1 82 ? -4.786 -3.836 -8.155 1.00 96.38 82 GLY A O 1
ATOM 637 N N . PRO A 1 83 ? -4.792 -4.669 -6.062 1.00 97.38 83 PRO A N 1
ATOM 638 C CA . PRO A 1 83 ? -4.394 -6.019 -6.456 1.00 97.38 83 PRO A CA 1
ATOM 639 C C . PRO A 1 83 ? -5.273 -6.634 -7.555 1.00 97.38 83 PRO A C 1
ATOM 641 O O . PRO A 1 83 ? -4.750 -7.230 -8.493 1.00 97.38 83 PRO A O 1
ATOM 644 N N . ILE A 1 84 ? -6.598 -6.449 -7.493 1.00 98.00 84 ILE A N 1
ATOM 645 C CA . ILE A 1 84 ? -7.522 -6.945 -8.527 1.00 98.00 84 ILE A CA 1
ATOM 646 C C . ILE A 1 84 ? -7.263 -6.255 -9.873 1.00 98.00 84 ILE A C 1
ATOM 648 O O . ILE A 1 84 ? -7.190 -6.934 -10.898 1.00 98.00 84 ILE A O 1
ATOM 652 N N . ALA A 1 85 ? -7.090 -4.931 -9.889 1.00 97.31 85 ALA A N 1
ATOM 653 C CA . ALA A 1 85 ? -6.788 -4.191 -11.114 1.00 97.31 85 ALA A CA 1
ATOM 654 C C . ALA A 1 85 ? -5.421 -4.574 -11.703 1.00 97.31 85 ALA A C 1
ATOM 656 O O . ALA A 1 85 ? -5.293 -4.704 -12.919 1.00 97.31 85 ALA A O 1
ATOM 657 N N . THR A 1 86 ? -4.423 -4.823 -10.855 1.00 96.88 86 THR A N 1
ATOM 658 C CA . THR A 1 86 ? -3.111 -5.346 -11.259 1.00 96.88 86 THR A CA 1
ATOM 659 C C . THR A 1 86 ? -3.227 -6.727 -11.905 1.00 96.88 86 THR A C 1
ATOM 661 O O . THR A 1 86 ? -2.708 -6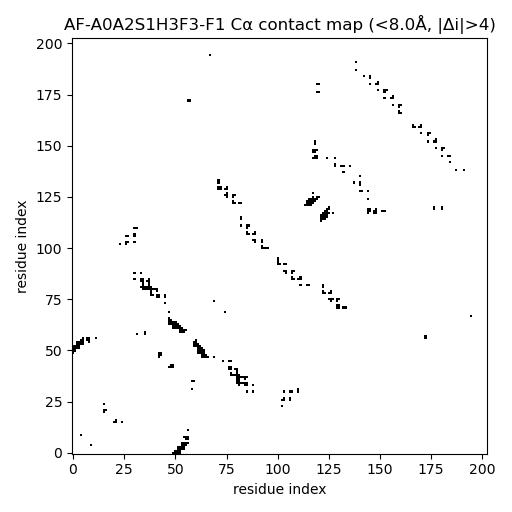.930 -13.002 1.00 96.88 86 THR A O 1
ATOM 664 N N . CYS A 1 87 ? -3.964 -7.659 -11.290 1.00 97.12 87 CYS A N 1
ATOM 665 C CA . CYS A 1 87 ? -4.220 -8.981 -11.870 1.00 97.12 87 CYS A CA 1
ATOM 666 C C . CYS A 1 87 ? -4.958 -8.888 -13.211 1.00 97.12 87 CYS A C 1
ATOM 668 O O . CYS A 1 87 ? -4.599 -9.576 -14.165 1.00 97.12 87 CYS A O 1
ATOM 670 N N . PHE A 1 88 ? -5.956 -8.007 -13.313 1.00 96.44 88 PHE A N 1
ATOM 671 C CA . PHE A 1 88 ? -6.642 -7.748 -14.577 1.00 96.44 88 PHE A CA 1
ATOM 672 C C . PHE A 1 88 ? -5.681 -7.195 -15.640 1.00 96.44 88 PHE A C 1
ATOM 674 O O . PHE A 1 88 ? -5.709 -7.638 -16.785 1.00 96.44 88 PHE A O 1
ATOM 681 N N . GLY A 1 89 ? -4.774 -6.293 -15.254 1.00 94.88 89 GLY A N 1
ATOM 682 C CA . GLY A 1 89 ? -3.709 -5.787 -16.117 1.00 94.88 89 GLY A CA 1
ATOM 683 C C . GLY A 1 89 ? -2.821 -6.897 -16.684 1.00 94.88 89 GLY A C 1
ATOM 684 O O . GLY A 1 89 ? -2.543 -6.887 -17.879 1.00 94.88 89 GLY A O 1
ATOM 685 N N . ILE A 1 90 ? -2.438 -7.887 -15.870 1.00 95.25 90 ILE A N 1
ATOM 686 C CA . ILE A 1 90 ? -1.651 -9.051 -16.322 1.00 95.25 90 ILE A CA 1
ATOM 687 C C . ILE A 1 90 ? -2.402 -9.835 -17.403 1.00 95.25 90 ILE A C 1
ATOM 689 O O . ILE A 1 90 ? -1.820 -10.170 -18.429 1.00 95.25 90 ILE A O 1
ATOM 693 N N . VAL A 1 91 ? -3.698 -10.092 -17.208 1.00 94.69 91 VAL A N 1
ATOM 694 C CA . VAL A 1 91 ? -4.520 -10.806 -18.201 1.00 94.69 91 VAL A CA 1
ATOM 695 C C . VAL A 1 91 ? -4.622 -10.004 -19.502 1.00 94.69 91 VAL A C 1
ATOM 697 O O . VAL A 1 91 ? -4.435 -10.551 -20.588 1.00 94.69 91 VAL A O 1
ATOM 700 N N . MET A 1 92 ? -4.853 -8.693 -19.403 1.00 92.94 92 MET A N 1
ATOM 701 C CA . MET A 1 92 ? -4.954 -7.801 -20.563 1.00 92.94 92 MET A CA 1
ATOM 702 C C . MET A 1 92 ? -3.623 -7.606 -21.296 1.00 92.94 92 MET A C 1
ATOM 704 O O . MET A 1 92 ? -3.620 -7.254 -22.476 1.00 92.94 92 MET A O 1
ATOM 708 N N . ALA A 1 93 ? -2.492 -7.863 -20.636 1.00 92.81 93 ALA A N 1
ATOM 709 C CA . ALA A 1 93 ? -1.172 -7.751 -21.242 1.00 92.81 93 ALA A CA 1
ATOM 710 C C . ALA A 1 93 ? -0.992 -8.685 -22.447 1.00 92.81 93 ALA A C 1
ATOM 712 O O . ALA A 1 93 ? -0.227 -8.361 -23.353 1.00 92.81 93 ALA A O 1
ATOM 713 N N . GLY A 1 94 ? -1.724 -9.805 -22.504 1.00 89.69 94 GLY A N 1
ATOM 714 C CA . GLY A 1 94 ? -1.721 -10.712 -23.657 1.00 89.69 94 GLY A CA 1
ATOM 715 C C . GLY A 1 94 ? -2.246 -10.082 -24.955 1.00 89.69 94 GLY A C 1
ATOM 716 O O . GLY A 1 94 ? -2.026 -10.630 -26.029 1.00 89.69 94 GLY A O 1
ATOM 717 N N . MET A 1 95 ? -2.916 -8.927 -24.874 1.00 92.19 95 MET A N 1
ATOM 718 C CA . MET A 1 95 ? -3.390 -8.161 -26.033 1.00 92.19 95 MET A CA 1
ATOM 719 C C . MET A 1 95 ? -2.390 -7.091 -26.499 1.00 92.19 95 MET A C 1
ATOM 721 O O . MET A 1 95 ? -2.641 -6.409 -27.493 1.00 92.19 95 MET A O 1
ATOM 725 N N . LEU A 1 96 ? -1.286 -6.896 -25.771 1.00 91.19 96 LEU A N 1
ATOM 726 C CA . LEU A 1 96 ? -0.251 -5.926 -26.116 1.00 91.19 96 LEU A CA 1
ATOM 727 C C . LEU A 1 96 ? 0.794 -6.548 -27.057 1.00 91.19 96 LEU A C 1
ATOM 729 O O . LEU A 1 96 ? 1.013 -7.759 -27.017 1.00 91.19 96 LEU A O 1
ATOM 733 N N . PRO A 1 97 ? 1.498 -5.726 -27.857 1.00 90.81 97 PRO A N 1
ATOM 734 C CA . PRO A 1 97 ? 2.681 -6.165 -28.593 1.00 90.81 97 PRO A CA 1
ATOM 735 C C . PRO A 1 97 ? 3.706 -6.845 -27.672 1.00 90.81 97 PRO A C 1
ATOM 737 O O . PRO A 1 97 ? 3.913 -6.399 -26.543 1.00 90.81 97 PRO A O 1
ATOM 740 N N . GLU A 1 98 ? 4.366 -7.903 -28.148 1.00 87.38 98 GLU A N 1
ATOM 741 C CA . GLU A 1 98 ? 5.237 -8.780 -27.343 1.00 87.38 98 GLU A CA 1
ATOM 742 C C . GLU A 1 98 ? 6.350 -8.023 -26.594 1.00 87.38 98 GLU A C 1
ATOM 744 O O . GLU A 1 98 ? 6.620 -8.273 -25.416 1.00 87.38 98 GLU A O 1
ATOM 749 N N . ASN A 1 99 ? 6.932 -7.019 -27.252 1.00 84.00 99 ASN A N 1
ATOM 750 C CA . ASN A 1 99 ? 7.956 -6.139 -26.692 1.00 84.00 99 ASN A CA 1
ATOM 751 C C . ASN A 1 99 ? 7.467 -5.284 -25.508 1.00 84.00 99 ASN A C 1
ATOM 753 O O . ASN A 1 99 ? 8.274 -4.902 -24.668 1.00 84.00 99 ASN A O 1
ATOM 757 N N . LEU A 1 100 ? 6.171 -4.971 -25.436 1.00 87.88 100 LEU A N 1
ATOM 758 C CA . LEU A 1 100 ? 5.569 -4.218 -24.331 1.00 87.88 100 LEU A CA 1
ATOM 759 C C . LEU A 1 100 ? 4.937 -5.149 -23.288 1.00 87.88 100 LEU A C 1
ATOM 761 O O . LEU A 1 100 ? 4.977 -4.857 -22.093 1.00 87.88 100 LEU A O 1
ATOM 765 N N . SER A 1 101 ? 4.358 -6.262 -23.744 1.00 92.62 101 SER A N 1
ATOM 766 C CA . SER A 1 101 ? 3.638 -7.233 -22.919 1.00 92.62 101 SER A CA 1
ATOM 767 C C . SER A 1 101 ? 4.533 -7.820 -21.831 1.00 92.62 101 SER A C 1
ATOM 769 O O . SER A 1 101 ? 4.174 -7.780 -20.656 1.00 92.62 101 SER A O 1
ATOM 771 N N . THR A 1 102 ? 5.734 -8.275 -22.200 1.00 91.62 102 THR A N 1
ATOM 772 C CA . THR A 1 102 ? 6.696 -8.888 -21.270 1.00 91.62 102 THR A CA 1
ATOM 773 C C . THR A 1 102 ? 7.070 -7.940 -20.130 1.00 91.62 102 THR A C 1
ATOM 775 O O . THR A 1 102 ? 6.837 -8.255 -18.964 1.00 91.62 102 THR A O 1
ATOM 778 N N . SER A 1 103 ? 7.540 -6.732 -20.455 1.00 91.19 103 SER A N 1
ATOM 779 C CA . SER A 1 103 ? 7.887 -5.717 -19.451 1.00 91.19 103 SER A CA 1
ATOM 780 C C . SER A 1 103 ? 6.688 -5.285 -18.600 1.00 91.19 103 SER A C 1
ATOM 782 O O . SER A 1 103 ? 6.839 -5.044 -17.403 1.00 91.19 103 SER A O 1
ATOM 784 N N . PHE A 1 104 ? 5.488 -5.186 -19.182 1.00 93.81 104 PHE A N 1
ATOM 785 C CA . PHE A 1 104 ? 4.283 -4.830 -18.430 1.00 93.81 104 PHE A CA 1
ATOM 786 C C . PHE A 1 104 ? 3.885 -5.932 -17.442 1.00 93.81 104 PHE A C 1
ATOM 788 O O . PHE A 1 104 ? 3.602 -5.624 -16.288 1.00 93.81 104 PHE A O 1
ATOM 795 N N . ILE A 1 105 ? 3.924 -7.208 -17.842 1.00 95.00 105 ILE A N 1
ATOM 796 C CA . ILE A 1 105 ? 3.640 -8.344 -16.950 1.00 95.00 105 ILE A CA 1
ATOM 797 C C . ILE A 1 105 ? 4.643 -8.388 -15.796 1.00 95.00 105 ILE A C 1
ATOM 799 O O . ILE A 1 105 ? 4.229 -8.495 -14.643 1.00 95.00 105 ILE A O 1
ATOM 803 N N . GLU A 1 106 ? 5.941 -8.262 -16.079 1.00 93.94 106 GLU A N 1
ATOM 804 C CA . GLU A 1 106 ? 6.989 -8.256 -15.049 1.00 93.94 106 GLU A CA 1
ATOM 805 C C . GLU A 1 106 ? 6.765 -7.146 -14.016 1.00 93.94 106 GLU A C 1
ATOM 807 O O . GLU A 1 106 ? 6.825 -7.384 -12.808 1.00 93.94 106 GLU A O 1
ATOM 812 N N . ILE A 1 107 ? 6.440 -5.939 -14.483 1.00 93.25 107 ILE A N 1
ATOM 813 C CA . ILE A 1 107 ? 6.154 -4.794 -13.618 1.00 93.25 107 ILE A CA 1
ATOM 814 C C . ILE A 1 107 ? 4.876 -5.014 -12.806 1.00 93.25 107 ILE A C 1
ATOM 816 O O . ILE A 1 107 ? 4.866 -4.710 -11.615 1.00 93.25 107 ILE A O 1
ATOM 820 N N . GLN A 1 108 ? 3.810 -5.550 -13.402 1.00 95.38 108 GLN A N 1
ATOM 821 C CA . GLN A 1 108 ? 2.566 -5.837 -12.682 1.00 95.38 108 GLN A CA 1
ATOM 822 C C . GLN A 1 108 ? 2.769 -6.914 -11.609 1.00 95.38 108 GLN A C 1
ATOM 824 O O . GLN A 1 108 ? 2.279 -6.766 -10.490 1.00 95.38 108 GLN A O 1
ATOM 829 N N . LEU A 1 109 ? 3.538 -7.966 -11.906 1.00 96.00 109 LEU A N 1
ATOM 830 C CA . LEU A 1 109 ? 3.900 -8.999 -10.932 1.00 96.00 109 LEU A CA 1
ATOM 831 C C . LEU A 1 109 ? 4.731 -8.422 -9.784 1.00 96.00 109 LEU A C 1
ATOM 833 O O . LEU A 1 109 ? 4.452 -8.718 -8.622 1.00 96.00 109 LEU A O 1
ATOM 837 N N . LEU A 1 110 ? 5.709 -7.565 -10.089 1.00 93.75 110 LEU A N 1
ATOM 838 C CA . LEU A 1 110 ? 6.495 -6.866 -9.075 1.00 93.75 110 LEU A CA 1
ATOM 839 C C . LEU A 1 110 ? 5.607 -5.968 -8.203 1.00 93.75 110 LEU A C 1
ATOM 841 O O . LEU A 1 110 ? 5.717 -5.998 -6.977 1.00 93.75 110 LEU A O 1
ATOM 845 N N . LEU A 1 111 ? 4.709 -5.196 -8.821 1.00 93.94 111 LEU A N 1
ATOM 846 C CA . LEU A 1 111 ? 3.781 -4.305 -8.128 1.00 93.94 111 LEU A CA 1
ATOM 847 C C . LEU A 1 111 ? 2.854 -5.088 -7.190 1.00 93.94 111 LEU A C 1
ATOM 849 O O . LEU A 1 111 ? 2.636 -4.671 -6.053 1.00 93.94 111 LEU A O 1
ATOM 853 N N . LEU A 1 112 ? 2.347 -6.237 -7.646 1.00 95.56 112 LEU A N 1
ATOM 854 C CA . LEU A 1 112 ? 1.524 -7.138 -6.846 1.00 95.56 112 LEU A CA 1
ATOM 855 C C . LEU A 1 112 ? 2.321 -7.717 -5.673 1.00 95.56 112 LEU A C 1
ATOM 857 O O . LEU A 1 112 ? 1.867 -7.659 -4.533 1.00 95.56 112 LEU A O 1
ATOM 861 N N . ALA A 1 113 ? 3.522 -8.235 -5.940 1.00 94.81 113 ALA A N 1
ATOM 862 C CA . ALA A 1 113 ? 4.378 -8.837 -4.927 1.00 94.81 113 ALA A CA 1
ATOM 863 C C . ALA A 1 113 ? 4.717 -7.840 -3.815 1.00 94.81 113 ALA A C 1
ATOM 865 O O . ALA A 1 113 ? 4.587 -8.179 -2.642 1.00 94.81 113 ALA A O 1
ATOM 866 N N . VAL A 1 114 ? 5.092 -6.606 -4.175 1.00 92.38 114 VAL A N 1
ATOM 867 C CA . VAL A 1 114 ? 5.404 -5.545 -3.210 1.00 92.38 114 VAL A CA 1
ATOM 868 C C . VAL 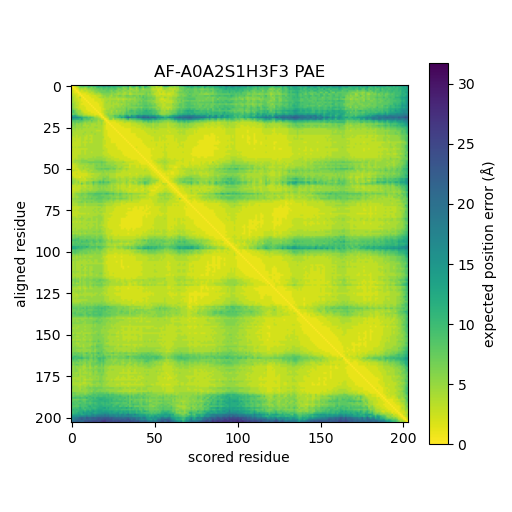A 1 114 ? 4.156 -5.125 -2.435 1.00 92.38 114 VAL A C 1
ATOM 870 O O . VAL A 1 114 ? 4.196 -5.102 -1.207 1.00 92.38 114 VAL A O 1
ATOM 873 N N . ASN A 1 115 ? 3.035 -4.836 -3.104 1.00 94.44 115 ASN A N 1
ATOM 874 C CA . ASN A 1 115 ? 1.837 -4.350 -2.411 1.00 94.44 115 ASN A CA 1
ATOM 875 C C . ASN A 1 115 ? 1.169 -5.404 -1.527 1.00 94.44 115 ASN A C 1
ATOM 877 O O . ASN A 1 115 ? 0.493 -5.031 -0.575 1.00 94.44 115 ASN A O 1
ATOM 881 N N . LEU A 1 116 ? 1.378 -6.699 -1.774 1.00 94.38 116 LEU A N 1
ATOM 882 C CA . LEU A 1 116 ? 0.857 -7.770 -0.920 1.00 94.38 116 LEU A CA 1
ATOM 883 C C . LEU A 1 116 ? 1.738 -8.085 0.300 1.00 94.38 116 LEU A C 1
ATOM 885 O O . LEU A 1 116 ? 1.322 -8.869 1.157 1.00 94.38 116 LEU A O 1
ATOM 889 N N . VAL A 1 117 ? 2.915 -7.463 0.438 1.00 92.75 117 VAL A N 1
ATOM 890 C CA . VAL A 1 117 ? 3.736 -7.609 1.648 1.00 92.75 117 VAL A CA 1
ATOM 891 C C . VAL A 1 117 ? 2.972 -7.049 2.863 1.00 92.75 117 VAL A C 1
ATOM 893 O O . VAL A 1 117 ? 2.386 -5.965 2.779 1.00 92.75 117 VAL A O 1
ATOM 896 N N . PRO A 1 118 ? 2.987 -7.727 4.030 1.00 91.19 118 PRO A N 1
ATOM 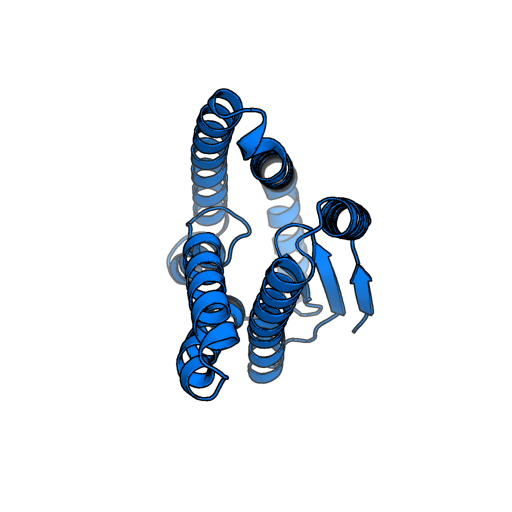897 C CA . PRO A 1 118 ? 2.282 -7.286 5.237 1.00 91.19 118 PRO A CA 1
ATOM 898 C C . PRO A 1 118 ? 3.007 -6.136 5.971 1.00 91.19 118 PRO A C 1
ATOM 900 O O . PRO A 1 118 ? 3.195 -6.177 7.186 1.00 91.19 118 PRO A O 1
ATOM 903 N N . ILE A 1 119 ? 3.408 -5.095 5.238 1.00 93.25 119 ILE A N 1
ATOM 904 C CA . ILE A 1 119 ? 3.999 -3.859 5.765 1.00 93.25 119 ILE A CA 1
ATOM 905 C C . ILE A 1 119 ? 2.981 -2.728 5.636 1.00 93.25 119 ILE A C 1
ATOM 907 O O . ILE A 1 119 ? 2.516 -2.419 4.549 1.00 93.25 119 ILE A O 1
ATOM 911 N N . TRP A 1 120 ? 2.642 -2.068 6.736 1.00 91.62 120 TRP A N 1
ATOM 912 C CA . TRP A 1 120 ? 1.802 -0.876 6.724 1.00 91.62 120 TRP A CA 1
ATOM 913 C C . TRP A 1 120 ? 2.548 0.289 6.050 1.00 91.62 120 TRP A C 1
ATOM 915 O O . TRP A 1 120 ? 3.697 0.543 6.420 1.00 91.62 120 TRP A O 1
ATOM 925 N N . PRO A 1 121 ? 1.937 1.038 5.112 1.00 90.19 121 PRO A N 1
ATOM 926 C CA . PRO A 1 121 ? 0.526 1.051 4.710 1.00 90.19 121 PRO A CA 1
ATOM 927 C C . PRO A 1 121 ? 0.227 0.325 3.377 1.00 90.19 121 PRO A C 1
ATOM 929 O O . PRO A 1 121 ? -0.717 0.711 2.686 1.00 90.19 121 PRO A O 1
ATOM 932 N N . LEU A 1 122 ? 1.009 -0.682 2.983 1.00 93.19 122 LEU A N 1
ATOM 933 C CA . LEU A 1 122 ? 0.768 -1.464 1.762 1.00 93.19 122 LEU A CA 1
ATOM 934 C C . LEU A 1 122 ? -0.543 -2.260 1.852 1.00 93.19 122 LEU A C 1
ATOM 936 O O . LEU A 1 122 ? -1.082 -2.503 2.941 1.00 93.19 122 LEU A O 1
ATOM 940 N N . ASP A 1 123 ? -1.072 -2.660 0.701 1.00 95.31 123 ASP A N 1
ATOM 941 C CA . ASP A 1 123 ? -2.415 -3.233 0.615 1.00 95.31 123 ASP A CA 1
ATOM 942 C C . ASP A 1 123 ? -2.548 -4.580 1.300 1.00 95.31 123 ASP A C 1
ATOM 944 O O . ASP A 1 123 ? -3.542 -4.805 1.980 1.00 95.31 123 ASP A O 1
ATOM 948 N N . GLY A 1 124 ? -1.542 -5.447 1.222 1.00 94.31 124 GLY A N 1
ATOM 949 C CA . GLY A 1 124 ? -1.524 -6.730 1.920 1.00 94.31 124 GLY A CA 1
ATOM 950 C C . GLY A 1 124 ? -1.700 -6.550 3.425 1.00 94.31 124 GLY A C 1
ATOM 951 O O . GLY A 1 124 ? -2.533 -7.216 4.043 1.00 94.31 124 GLY A O 1
ATOM 952 N N . ALA A 1 125 ? -1.001 -5.571 4.012 1.00 94.25 125 ALA A N 1
ATOM 953 C CA . ALA A 1 125 ? -1.185 -5.215 5.415 1.00 94.25 125 ALA A CA 1
ATOM 954 C C . ALA A 1 125 ? -2.598 -4.686 5.696 1.00 94.25 125 ALA A C 1
ATOM 956 O O . ALA A 1 125 ? -3.212 -5.096 6.680 1.00 94.25 125 ALA A O 1
ATOM 957 N N . LYS A 1 126 ? -3.136 -3.800 4.846 1.00 94.31 126 LYS A N 1
ATOM 958 C CA . LYS A 1 126 ? -4.500 -3.258 4.995 1.00 94.31 126 LYS A CA 1
ATOM 959 C C . LYS A 1 126 ? -5.564 -4.353 4.908 1.00 94.31 126 LYS A C 1
ATOM 961 O O . LYS A 1 126 ? -6.415 -4.428 5.790 1.00 94.31 126 LYS A O 1
ATOM 966 N N . ILE A 1 127 ? -5.498 -5.210 3.889 1.00 95.94 127 ILE A N 1
ATOM 967 C CA . ILE A 1 127 ? -6.428 -6.320 3.645 1.00 95.94 127 ILE A CA 1
ATOM 968 C C . ILE A 1 127 ? -6.488 -7.216 4.881 1.00 95.94 127 ILE A C 1
ATOM 970 O O . ILE A 1 127 ? -7.564 -7.412 5.450 1.00 95.94 127 ILE A O 1
ATOM 974 N N . LEU A 1 128 ? -5.332 -7.710 5.336 1.00 94.81 128 LEU A N 1
ATOM 975 C CA . LEU A 1 128 ? -5.266 -8.606 6.487 1.00 94.81 128 LEU A CA 1
ATOM 976 C C . LEU A 1 128 ? -5.667 -7.900 7.791 1.00 94.81 128 LEU A C 1
ATOM 978 O O . LEU A 1 128 ? -6.351 -8.491 8.627 1.00 94.81 128 LEU A O 1
ATOM 982 N N . CYS A 1 129 ? -5.283 -6.632 7.966 1.00 94.50 129 CYS A N 1
ATOM 983 C CA . CYS A 1 129 ? -5.689 -5.825 9.113 1.00 94.50 129 CYS A CA 1
ATOM 984 C C . CYS A 1 129 ? -7.216 -5.720 9.187 1.00 94.50 129 CYS A C 1
ATOM 986 O O . CYS A 1 129 ? -7.800 -6.132 10.186 1.00 94.50 129 CYS A O 1
ATOM 988 N N . PHE A 1 130 ? -7.877 -5.257 8.124 1.00 94.75 130 PHE A N 1
ATOM 989 C CA . PHE A 1 130 ? -9.329 -5.070 8.100 1.00 94.75 130 PHE A CA 1
ATOM 990 C C . PHE A 1 130 ? -10.105 -6.381 8.286 1.00 94.75 130 PHE A C 1
ATOM 992 O O . PHE A 1 130 ? -11.093 -6.398 9.018 1.00 94.75 130 PHE A O 1
ATOM 999 N N . LEU A 1 131 ? -9.619 -7.500 7.740 1.00 94.44 131 LEU A N 1
ATOM 1000 C CA . LEU A 1 131 ? -10.215 -8.817 7.993 1.00 94.44 131 LEU A CA 1
ATOM 1001 C C . LEU A 1 131 ? -10.149 -9.217 9.477 1.00 94.44 131 LEU A C 1
ATOM 1003 O O . LEU A 1 131 ? -11.119 -9.739 10.032 1.00 94.44 131 LEU A O 1
ATOM 1007 N N . LEU A 1 132 ? -9.024 -8.946 10.145 1.00 94.31 132 LEU A N 1
ATOM 1008 C CA . LEU A 1 132 ? -8.848 -9.243 11.569 1.00 94.31 132 LEU A CA 1
ATOM 1009 C C . LEU A 1 132 ? -9.635 -8.289 12.474 1.00 94.31 132 LEU A C 1
ATOM 1011 O O . LEU A 1 132 ? -10.071 -8.699 13.549 1.00 94.31 132 LEU A O 1
ATOM 1015 N N . LEU A 1 133 ? -9.867 -7.045 12.051 1.00 93.19 133 LEU A N 1
ATOM 1016 C CA . LEU A 1 133 ? -10.676 -6.080 12.804 1.00 93.19 133 LEU A CA 1
ATOM 1017 C C . LEU A 1 133 ? -12.140 -6.505 12.974 1.00 93.19 133 LEU A C 1
ATOM 1019 O O . LEU A 1 133 ? -12.792 -6.036 13.903 1.00 93.19 133 LEU A O 1
ATOM 1023 N N . ASN A 1 134 ? -12.641 -7.421 12.140 1.00 89.50 134 ASN A N 1
ATOM 1024 C CA . ASN A 1 134 ? -13.961 -8.026 12.335 1.00 89.50 134 ASN A CA 1
ATOM 1025 C C . ASN A 1 134 ? -14.039 -8.919 13.587 1.00 89.50 134 ASN A C 1
ATOM 1027 O O . ASN A 1 134 ? -15.125 -9.124 14.118 1.00 89.50 134 ASN A O 1
ATOM 1031 N N . HIS A 1 135 ? -12.907 -9.450 14.060 1.00 91.44 135 HIS A N 1
ATOM 1032 C CA . HIS A 1 135 ? -12.862 -10.460 15.126 1.00 91.44 135 HIS A CA 1
ATOM 1033 C C . HIS A 1 135 ? -12.096 -9.993 16.369 1.00 91.44 135 HIS A C 1
ATOM 1035 O O . HIS A 1 135 ? -12.317 -10.494 17.470 1.00 91.44 135 HIS A O 1
ATOM 1041 N N . TYR A 1 136 ? -11.184 -9.032 16.211 1.00 92.38 136 TYR A N 1
ATOM 1042 C CA . TYR A 1 136 ? -10.257 -8.612 17.255 1.00 92.38 136 TYR A CA 1
ATOM 1043 C C . TYR A 1 136 ? -10.335 -7.110 17.530 1.00 92.38 136 TYR A C 1
ATOM 1045 O O . TYR A 1 136 ? -10.685 -6.298 16.676 1.00 92.38 136 TYR A O 1
ATOM 1053 N N . LYS A 1 137 ? -9.941 -6.715 18.748 1.00 88.12 137 LYS A N 1
ATOM 1054 C CA . LYS A 1 137 ? -9.936 -5.305 19.160 1.00 88.12 137 LYS A CA 1
ATOM 1055 C C . LYS A 1 137 ? -8.992 -4.484 18.283 1.00 88.12 137 LYS A C 1
ATOM 1057 O O . LYS A 1 137 ? -7.801 -4.789 18.195 1.00 88.12 137 LYS A O 1
ATOM 1062 N N . LYS A 1 138 ? -9.508 -3.366 17.763 1.00 86.88 138 LYS A N 1
ATOM 1063 C CA . LYS A 1 138 ? -8.803 -2.467 16.840 1.00 86.88 138 LYS A CA 1
ATOM 1064 C C . LYS A 1 138 ? -7.376 -2.135 17.256 1.00 86.88 138 LYS A C 1
ATOM 1066 O O . LYS A 1 138 ? -6.445 -2.357 16.491 1.00 86.88 138 LYS A O 1
ATOM 1071 N N . ILE A 1 139 ? -7.193 -1.666 18.488 1.00 87.62 139 ILE A N 1
ATOM 1072 C CA . ILE A 1 139 ? -5.877 -1.232 18.970 1.00 87.62 139 ILE A CA 1
ATOM 1073 C C . ILE A 1 139 ? -4.824 -2.350 18.919 1.00 87.62 139 ILE A C 1
ATOM 1075 O O . ILE A 1 139 ? -3.698 -2.094 18.509 1.00 87.62 139 ILE A O 1
ATOM 1079 N N . ILE A 1 140 ? -5.210 -3.592 19.235 1.00 90.00 140 ILE A N 1
ATOM 1080 C CA . ILE A 1 140 ? -4.301 -4.746 19.255 1.00 90.00 140 ILE A CA 1
ATOM 1081 C C . ILE A 1 140 ? -3.856 -5.090 17.833 1.00 90.00 140 ILE A C 1
ATOM 1083 O O . ILE A 1 140 ? -2.674 -5.327 17.596 1.00 90.00 140 ILE A O 1
ATOM 1087 N N . VAL A 1 141 ? -4.795 -5.108 16.882 1.00 92.19 141 VAL A N 1
ATOM 1088 C CA . VAL A 1 141 ? -4.502 -5.442 15.482 1.00 92.19 141 VAL A CA 1
ATOM 1089 C C . VAL A 1 141 ? -3.555 -4.403 14.878 1.00 92.19 141 VAL A C 1
ATOM 1091 O O . VAL A 1 141 ? -2.498 -4.770 14.369 1.00 92.19 141 VAL A O 1
ATOM 1094 N N . TYR A 1 142 ? -3.873 -3.110 15.003 1.00 90.75 142 TYR A N 1
ATOM 1095 C CA . TYR A 1 142 ? -3.025 -2.040 14.468 1.00 90.75 142 TYR A CA 1
ATOM 1096 C C . TYR A 1 142 ? -1.631 -2.019 15.105 1.00 90.75 142 TYR A C 1
ATOM 1098 O O . TYR A 1 142 ? -0.643 -1.909 14.382 1.00 90.75 142 TYR A O 1
ATOM 1106 N N . GLU A 1 143 ? -1.517 -2.159 16.431 1.00 91.88 143 GLU A N 1
ATOM 1107 C CA . GLU A 1 143 ? -0.207 -2.193 17.094 1.00 91.88 143 GLU A CA 1
ATOM 1108 C C . GLU A 1 143 ? 0.643 -3.377 16.616 1.00 91.88 143 GLU A C 1
ATOM 1110 O O . GLU A 1 143 ? 1.837 -3.204 16.360 1.00 91.88 143 GLU A O 1
ATOM 1115 N N . ARG A 1 144 ? 0.040 -4.554 16.407 1.00 92.44 144 ARG A N 1
ATOM 1116 C CA . ARG A 1 144 ? 0.751 -5.721 15.865 1.00 92.44 144 ARG A CA 1
ATOM 1117 C C . ARG A 1 144 ? 1.263 -5.468 14.451 1.00 92.44 144 ARG A C 1
ATOM 1119 O O . ARG A 1 144 ? 2.446 -5.689 14.209 1.00 92.44 144 ARG A O 1
ATOM 1126 N N . TYR A 1 145 ? 0.429 -4.954 13.544 1.00 93.06 145 TYR A N 1
ATOM 1127 C CA . TYR A 1 145 ? 0.871 -4.652 12.177 1.00 93.06 145 TYR A CA 1
ATOM 1128 C C . TYR A 1 145 ? 1.957 -3.585 12.138 1.00 93.06 145 TYR A C 1
ATOM 1130 O O . TYR A 1 145 ? 2.942 -3.765 11.428 1.00 93.06 145 TYR A O 1
ATOM 1138 N N . LEU A 1 146 ? 1.830 -2.507 12.915 1.00 94.06 146 LEU A N 1
ATOM 1139 C CA . LEU A 1 146 ? 2.865 -1.473 12.979 1.00 94.06 146 LEU A CA 1
ATOM 1140 C C . LEU A 1 146 ? 4.188 -2.029 13.520 1.00 94.06 146 LEU A C 1
ATOM 1142 O O . LEU A 1 146 ? 5.244 -1.715 12.979 1.00 94.06 146 LEU A O 1
ATOM 1146 N N . THR A 1 147 ? 4.132 -2.903 14.527 1.00 94.00 147 THR A N 1
ATOM 1147 C CA . THR A 1 147 ? 5.321 -3.566 15.087 1.00 94.00 147 THR A CA 1
ATOM 1148 C C . THR A 1 147 ? 5.989 -4.488 14.065 1.00 94.00 147 THR A C 1
ATOM 1150 O O . THR A 1 147 ? 7.193 -4.387 13.842 1.00 94.00 147 THR A O 1
ATOM 1153 N N . ILE A 1 148 ? 5.214 -5.349 13.396 1.00 94.44 148 ILE A N 1
ATOM 1154 C CA . ILE A 1 148 ? 5.718 -6.242 12.339 1.00 94.44 148 ILE A CA 1
ATOM 1155 C C . ILE A 1 148 ? 6.344 -5.423 11.205 1.00 94.44 148 ILE A C 1
ATOM 1157 O O . ILE A 1 148 ? 7.462 -5.704 10.778 1.00 94.44 148 ILE A O 1
ATOM 1161 N N . SER A 1 1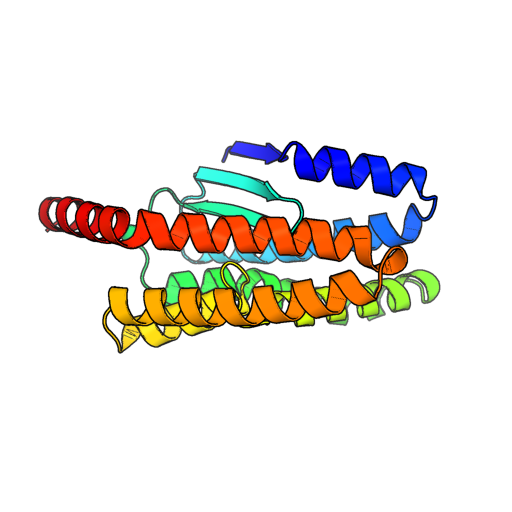49 ? 5.655 -4.367 10.768 1.00 95.25 149 SER A N 1
ATOM 1162 C CA . SER A 1 149 ? 6.121 -3.471 9.705 1.00 95.25 149 SER A CA 1
ATOM 1163 C C . SER A 1 149 ? 7.433 -2.793 10.074 1.00 95.25 149 SER A C 1
ATOM 1165 O O . SER A 1 149 ? 8.320 -2.693 9.233 1.00 95.25 149 SER A O 1
ATOM 1167 N N . PHE A 1 150 ? 7.574 -2.354 11.329 1.00 96.06 150 PHE A N 1
ATOM 1168 C CA . PHE A 1 150 ? 8.800 -1.742 11.827 1.00 96.06 150 PHE A CA 1
ATOM 1169 C C . PHE A 1 150 ? 9.982 -2.706 11.706 1.00 96.06 150 PHE A C 1
ATOM 1171 O O . PHE A 1 150 ? 10.968 -2.364 11.057 1.00 96.06 150 PHE A O 1
ATOM 1178 N N . TYR A 1 151 ? 9.866 -3.923 12.250 1.00 96.19 151 TYR A N 1
ATOM 1179 C CA . TYR A 1 151 ? 10.954 -4.903 12.201 1.00 96.19 151 TYR A CA 1
ATOM 1180 C C . TYR A 1 151 ? 11.292 -5.335 10.769 1.00 96.19 151 TYR A C 1
ATOM 1182 O O . TYR A 1 151 ? 12.466 -5.335 10.392 1.00 96.19 151 TYR A O 1
ATOM 1190 N N . LEU A 1 152 ? 10.282 -5.625 9.942 1.00 95.31 152 LEU A N 1
ATOM 1191 C CA . LEU A 1 152 ? 10.496 -5.999 8.541 1.00 95.31 152 LEU A CA 1
ATOM 1192 C C . LEU A 1 152 ? 11.196 -4.887 7.755 1.00 95.31 152 LEU A C 1
ATOM 1194 O O . LEU A 1 152 ? 12.192 -5.152 7.085 1.00 95.31 152 LEU A O 1
ATOM 1198 N N . LEU A 1 153 ? 10.737 -3.637 7.876 1.00 95.56 153 LEU A N 1
ATOM 1199 C CA . LEU A 1 153 ? 11.374 -2.509 7.196 1.00 95.56 153 LEU A CA 1
ATOM 1200 C C . LEU A 1 153 ? 12.801 -2.275 7.692 1.00 95.56 153 LEU A C 1
ATOM 1202 O O . LEU A 1 153 ? 13.674 -2.017 6.869 1.00 95.56 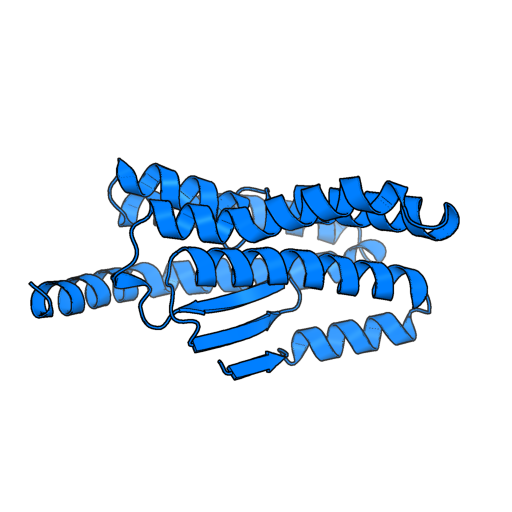153 LEU A O 1
ATOM 1206 N N . THR A 1 154 ? 13.073 -2.403 8.997 1.00 95.69 154 THR A N 1
ATOM 1207 C CA . THR A 1 154 ? 14.452 -2.278 9.501 1.00 95.69 154 THR A CA 1
ATOM 1208 C C . THR A 1 154 ? 15.379 -3.335 8.908 1.00 95.69 154 THR A C 1
ATOM 1210 O O . THR A 1 154 ? 16.472 -2.993 8.464 1.00 95.69 154 THR A O 1
ATOM 1213 N N . ALA A 1 155 ? 14.935 -4.593 8.820 1.00 95.81 155 ALA A N 1
ATOM 1214 C CA . ALA A 1 155 ? 15.718 -5.665 8.212 1.00 95.81 155 ALA A CA 1
ATOM 1215 C C . ALA A 1 155 ? 15.962 -5.410 6.715 1.00 95.81 155 ALA A C 1
ATOM 1217 O O . ALA A 1 155 ? 17.096 -5.519 6.250 1.00 95.81 155 ALA A O 1
ATOM 1218 N N . ILE A 1 156 ? 14.923 -4.998 5.977 1.00 94.44 156 ILE A N 1
ATOM 1219 C CA . ILE A 1 156 ? 15.025 -4.644 4.553 1.00 94.44 156 ILE A CA 1
ATOM 1220 C C . ILE A 1 156 ? 16.024 -3.500 4.352 1.00 94.44 156 ILE A C 1
ATOM 1222 O O . ILE A 1 156 ? 16.905 -3.606 3.505 1.00 94.44 156 ILE A O 1
ATOM 1226 N N . ILE A 1 157 ? 15.939 -2.430 5.147 1.00 95.62 157 ILE A N 1
ATOM 1227 C CA . ILE A 1 157 ? 16.853 -1.284 5.046 1.00 95.62 157 ILE A CA 1
ATOM 1228 C C . ILE A 1 157 ? 18.301 -1.722 5.281 1.00 95.62 157 ILE A C 1
ATOM 1230 O O . ILE A 1 157 ? 19.165 -1.347 4.495 1.00 95.62 157 ILE A O 1
ATOM 1234 N N . ILE A 1 158 ? 18.569 -2.539 6.306 1.00 96.38 158 ILE A N 1
ATOM 1235 C CA . ILE A 1 158 ? 19.921 -3.046 6.590 1.00 96.38 158 ILE A CA 1
ATOM 1236 C C . ILE A 1 158 ? 20.477 -3.801 5.377 1.00 96.38 158 ILE A C 1
ATOM 1238 O O . ILE A 1 158 ? 21.570 -3.486 4.915 1.00 96.38 158 ILE A O 1
ATOM 1242 N N . VAL A 1 159 ? 19.708 -4.739 4.813 1.00 95.69 159 VAL A N 1
ATOM 1243 C CA . VAL A 1 159 ? 20.116 -5.498 3.618 1.00 95.69 159 VAL A CA 1
ATOM 1244 C C . VAL A 1 159 ? 20.362 -4.570 2.427 1.00 95.69 159 VAL A C 1
ATOM 1246 O O . VAL A 1 159 ? 21.373 -4.698 1.740 1.00 95.69 159 VAL A O 1
ATOM 1249 N N . LEU A 1 160 ? 19.473 -3.604 2.190 1.00 94.12 160 LEU A N 1
ATOM 1250 C CA . LEU A 1 160 ? 19.611 -2.669 1.076 1.00 94.12 160 LEU A CA 1
ATOM 1251 C C . LEU A 1 160 ? 20.830 -1.750 1.232 1.00 94.12 160 LEU A C 1
ATOM 1253 O O . LEU A 1 160 ? 21.453 -1.431 0.222 1.00 94.12 160 LEU A O 1
ATOM 1257 N N . LEU A 1 161 ? 21.205 -1.354 2.451 1.00 94.00 161 LEU A N 1
ATOM 1258 C CA . LEU A 1 161 ? 22.401 -0.540 2.697 1.00 94.00 161 LEU A CA 1
ATOM 1259 C C . LEU A 1 161 ? 23.692 -1.273 2.303 1.00 94.00 161 LEU A C 1
ATOM 1261 O O . LEU A 1 161 ? 24.587 -0.643 1.742 1.00 94.00 161 LEU A O 1
ATOM 1265 N N . TYR A 1 162 ? 23.770 -2.594 2.503 1.00 95.31 162 TYR A N 1
ATOM 1266 C CA . TYR A 1 162 ? 24.909 -3.403 2.040 1.00 95.31 162 TYR A CA 1
ATOM 1267 C C . TYR A 1 162 ? 25.034 -3.464 0.507 1.00 95.31 162 TYR A C 1
ATOM 1269 O O . TYR A 1 162 ? 26.115 -3.729 -0.007 1.00 95.31 162 TYR A O 1
ATOM 1277 N N . LEU A 1 163 ? 23.946 -3.211 -0.228 1.00 93.88 163 LEU A N 1
ATOM 1278 C CA . LEU A 1 163 ? 23.881 -3.282 -1.695 1.00 93.88 163 LEU A CA 1
ATOM 1279 C C . LEU A 1 163 ? 24.078 -1.917 -2.382 1.00 93.88 163 LEU A C 1
ATOM 1281 O O . LEU A 1 163 ? 23.827 -1.775 -3.586 1.00 93.88 163 LEU A O 1
ATOM 1285 N N . LEU A 1 164 ? 24.494 -0.892 -1.634 1.00 89.75 164 LEU A N 1
ATOM 1286 C CA . LEU A 1 164 ? 24.779 0.424 -2.197 1.00 89.75 164 LEU A CA 1
ATOM 1287 C C . LEU A 1 164 ? 25.974 0.370 -3.169 1.00 89.75 164 LEU A C 1
ATOM 1289 O O . LEU A 1 164 ? 26.921 -0.381 -2.941 1.00 89.75 164 LEU A O 1
ATOM 1293 N N . PRO A 1 165 ? 25.953 1.168 -4.257 1.00 89.12 165 PRO A N 1
ATOM 1294 C CA . PRO A 1 165 ? 24.986 2.230 -4.572 1.00 89.12 165 PRO A CA 1
ATOM 1295 C C . PRO A 1 165 ? 23.747 1.772 -5.367 1.00 89.12 165 PRO A C 1
ATOM 1297 O O . PRO A 1 165 ? 22.833 2.567 -5.581 1.00 89.12 165 PRO A O 1
ATOM 1300 N N . ARG A 1 166 ? 23.680 0.508 -5.809 1.00 85.00 166 ARG A N 1
ATOM 1301 C CA . ARG A 1 166 ? 22.637 0.018 -6.734 1.00 85.00 166 ARG A CA 1
ATOM 1302 C C . ARG A 1 166 ? 21.220 0.096 -6.150 1.00 85.00 166 ARG A C 1
ATOM 1304 O O . ARG A 1 166 ? 20.256 0.270 -6.889 1.00 85.00 166 ARG A O 1
ATOM 1311 N N . SER A 1 167 ? 21.092 -0.022 -4.834 1.00 86.56 167 SER A N 1
ATOM 1312 C CA . SER A 1 167 ? 19.828 -0.033 -4.087 1.00 86.56 167 SER A CA 1
ATOM 1313 C C . SER A 1 167 ? 19.321 1.351 -3.655 1.00 86.56 167 SER A C 1
ATOM 1315 O O . SER A 1 167 ? 18.322 1.421 -2.939 1.00 86.56 167 SER A O 1
ATOM 1317 N N . LEU A 1 168 ? 19.972 2.454 -4.056 1.00 83.94 168 LEU A N 1
ATOM 1318 C CA . LEU A 1 168 ? 19.706 3.797 -3.516 1.00 83.94 168 LEU A CA 1
ATOM 1319 C C . LEU A 1 168 ? 18.220 4.199 -3.570 1.00 83.94 168 LEU A C 1
ATOM 1321 O O . LEU A 1 168 ? 17.673 4.676 -2.577 1.00 83.94 168 LEU A O 1
ATOM 1325 N N . SER A 1 169 ? 17.543 3.958 -4.695 1.00 80.81 169 SER A N 1
ATOM 1326 C CA . SER A 1 169 ? 16.111 4.256 -4.853 1.00 80.81 169 SER A CA 1
ATOM 1327 C C . SER A 1 169 ? 15.236 3.483 -3.857 1.00 80.81 169 SER A C 1
ATOM 1329 O O . SER A 1 169 ? 14.343 4.059 -3.233 1.00 80.81 169 SER A O 1
ATOM 1331 N N . LEU A 1 170 ? 15.527 2.197 -3.650 1.00 85.06 170 LEU A N 1
ATOM 1332 C CA . LEU A 1 170 ? 14.806 1.334 -2.713 1.00 85.06 170 LEU A CA 1
ATOM 1333 C C . LEU A 1 170 ? 15.077 1.718 -1.258 1.00 85.06 170 LEU A C 1
ATOM 1335 O O . LEU A 1 170 ? 14.155 1.679 -0.444 1.00 85.06 170 LEU A O 1
ATOM 1339 N N . VAL A 1 171 ? 16.305 2.131 -0.927 1.00 89.81 171 VAL A N 1
ATOM 1340 C CA . VAL A 1 171 ? 16.646 2.650 0.408 1.00 89.81 171 VAL A CA 1
ATOM 1341 C C . VAL A 1 171 ? 15.818 3.897 0.715 1.00 89.81 171 VAL A C 1
ATOM 1343 O O . VAL A 1 171 ? 15.206 3.969 1.778 1.00 89.81 171 VAL A O 1
ATOM 1346 N N . VAL A 1 172 ? 15.730 4.848 -0.223 1.00 86.88 172 VAL A N 1
ATOM 1347 C CA . VAL A 1 172 ? 14.941 6.082 -0.047 1.00 86.88 172 VAL A CA 1
ATOM 1348 C C . VAL A 1 172 ? 13.459 5.771 0.184 1.00 86.88 172 VAL A C 1
ATOM 1350 O O . VAL A 1 172 ? 12.863 6.299 1.125 1.00 86.88 172 VAL A O 1
ATOM 1353 N N . ILE A 1 173 ? 12.864 4.888 -0.625 1.00 87.12 173 ILE A N 1
ATOM 1354 C CA . ILE A 1 173 ? 11.458 4.481 -0.463 1.00 87.12 173 ILE A CA 1
ATOM 1355 C C . ILE A 1 173 ? 11.249 3.760 0.877 1.00 87.12 173 ILE A C 1
ATOM 1357 O O . ILE A 1 173 ? 10.301 4.066 1.601 1.00 87.12 173 ILE A O 1
ATOM 1361 N N . SER A 1 174 ? 12.153 2.852 1.250 1.00 91.12 174 SER A N 1
ATOM 1362 C CA . SER A 1 174 ? 12.055 2.088 2.500 1.00 91.12 174 SER A CA 1
ATOM 1363 C C . SER A 1 174 ? 12.179 2.985 3.732 1.00 91.12 174 SER A C 1
ATOM 1365 O O . SER A 1 174 ? 11.403 2.838 4.673 1.00 91.12 174 SER A O 1
ATOM 1367 N N . LEU A 1 175 ? 13.090 3.966 3.718 1.00 92.00 175 LEU A N 1
ATOM 1368 C CA . LEU A 1 175 ? 13.212 4.977 4.775 1.00 92.00 175 LEU A CA 1
ATOM 1369 C C . LEU A 1 175 ? 11.952 5.840 4.883 1.00 92.00 175 LEU A C 1
ATOM 1371 O O . LEU A 1 175 ? 11.495 6.139 5.989 1.00 92.00 175 LEU A O 1
ATOM 1375 N N . PHE A 1 176 ? 11.356 6.212 3.748 1.00 89.94 176 PHE A N 1
ATOM 1376 C CA . PHE A 1 176 ? 10.096 6.946 3.737 1.00 89.94 176 PHE A CA 1
ATOM 1377 C C . PHE A 1 176 ? 8.965 6.123 4.378 1.00 89.94 176 PHE A C 1
ATOM 1379 O O . PHE A 1 176 ? 8.276 6.624 5.272 1.00 89.94 176 PHE A O 1
ATOM 1386 N N . LEU A 1 177 ? 8.802 4.853 3.993 1.00 91.94 177 LEU A N 1
ATOM 1387 C CA . LEU A 1 177 ? 7.818 3.946 4.599 1.00 91.94 177 LEU A CA 1
ATOM 1388 C C . LEU A 1 177 ? 8.074 3.751 6.098 1.00 91.94 177 LEU A C 1
ATOM 1390 O O . LEU A 1 177 ? 7.146 3.808 6.905 1.00 91.94 177 LEU A O 1
ATOM 1394 N N . TRP A 1 178 ? 9.336 3.614 6.495 1.00 94.94 178 TRP A N 1
ATOM 1395 C CA . TRP A 1 178 ? 9.721 3.485 7.897 1.00 94.94 178 TRP A CA 1
ATOM 1396 C C . TRP A 1 178 ? 9.337 4.727 8.713 1.00 94.94 178 TRP A C 1
ATOM 1398 O O . TRP A 1 178 ? 8.746 4.609 9.790 1.00 94.94 178 TRP A O 1
ATOM 1408 N N . SER A 1 179 ? 9.547 5.930 8.162 1.00 93.00 179 SER A N 1
ATOM 1409 C CA . SER A 1 179 ? 9.106 7.184 8.790 1.00 93.00 179 SER A CA 1
ATOM 1410 C C . SER A 1 179 ? 7.582 7.249 8.980 1.00 93.00 179 SER A C 1
ATOM 1412 O O . SER A 1 179 ? 7.101 7.730 10.011 1.00 93.00 179 SER A O 1
ATOM 1414 N N . LYS A 1 180 ? 6.812 6.703 8.027 1.00 91.38 180 LYS A N 1
ATOM 1415 C CA . LYS A 1 180 ? 5.348 6.608 8.105 1.00 91.38 180 LYS A CA 1
ATOM 1416 C C . LYS A 1 180 ? 4.905 5.660 9.214 1.00 91.38 180 LYS A C 1
ATOM 1418 O O . LYS A 1 180 ? 4.038 6.035 10.001 1.00 91.38 180 LYS A O 1
ATOM 1423 N N . VAL A 1 181 ? 5.528 4.486 9.330 1.00 94.19 181 VAL A N 1
ATOM 1424 C CA . VAL A 1 181 ? 5.238 3.523 10.408 1.00 94.19 181 VAL A CA 1
ATOM 1425 C C . VAL A 1 181 ? 5.492 4.144 11.784 1.00 94.19 181 VAL A C 1
ATOM 1427 O O . VAL A 1 181 ? 4.646 4.030 12.670 1.00 94.19 181 VAL A O 1
ATOM 1430 N N . ILE A 1 182 ? 6.601 4.869 11.961 1.00 94.06 182 ILE A N 1
ATOM 1431 C CA . ILE A 1 182 ? 6.900 5.577 13.219 1.00 94.06 182 ILE A CA 1
ATOM 1432 C C . ILE A 1 182 ? 5.864 6.667 13.507 1.00 94.06 182 ILE A C 1
ATOM 1434 O O . ILE A 1 182 ? 5.405 6.807 14.645 1.00 94.06 182 ILE A O 1
ATOM 1438 N N . GLY A 1 183 ? 5.482 7.441 12.489 1.00 92.56 183 GLY A N 1
ATOM 1439 C CA . GLY A 1 183 ? 4.456 8.474 12.613 1.00 92.56 183 GLY A CA 1
ATOM 1440 C C . GLY A 1 183 ? 3.111 7.905 13.070 1.00 92.56 183 GLY A C 1
ATOM 1441 O O . GLY A 1 183 ? 2.526 8.403 14.035 1.00 92.56 183 GLY A O 1
ATOM 1442 N N . GLU A 1 184 ? 2.656 6.827 12.431 1.00 91.44 184 GLU A N 1
ATOM 1443 C CA . GLU A 1 184 ? 1.432 6.108 12.807 1.00 91.44 184 GLU A CA 1
ATOM 1444 C C . GLU A 1 184 ? 1.533 5.525 14.218 1.00 91.44 184 GLU A C 1
ATOM 1446 O O . GLU A 1 184 ? 0.617 5.689 15.027 1.00 91.44 184 GLU A O 1
ATOM 1451 N N . TRP A 1 185 ? 2.677 4.931 14.573 1.00 92.00 185 TRP A N 1
ATOM 1452 C CA . TRP A 1 185 ? 2.912 4.427 15.922 1.00 92.00 185 TRP A CA 1
ATOM 1453 C C . TRP A 1 185 ? 2.774 5.529 16.970 1.00 92.00 185 TRP A C 1
ATOM 1455 O O . TRP A 1 185 ? 2.071 5.349 17.965 1.00 92.00 185 TRP A O 1
ATOM 1465 N N . ARG A 1 186 ? 3.389 6.695 16.759 1.00 91.06 186 ARG A N 1
ATOM 1466 C CA . ARG A 1 186 ? 3.295 7.822 17.698 1.00 91.06 186 ARG A CA 1
ATOM 1467 C C . ARG A 1 186 ? 1.858 8.336 17.838 1.00 91.06 186 ARG A C 1
ATOM 1469 O O . ARG A 1 186 ? 1.427 8.655 18.945 1.00 91.06 186 ARG A O 1
ATOM 1476 N N . ASN A 1 187 ? 1.102 8.361 16.742 1.00 89.06 187 ASN A N 1
ATOM 1477 C CA . ASN A 1 187 ? -0.237 8.949 16.696 1.00 89.06 187 ASN A CA 1
ATOM 1478 C C . ASN A 1 187 ? -1.375 7.976 17.066 1.00 89.06 187 ASN A C 1
ATOM 1480 O O . ASN A 1 187 ? -2.509 8.412 17.275 1.00 89.06 187 ASN A O 1
ATOM 1484 N N . ARG A 1 188 ? -1.099 6.673 17.207 1.00 88.06 188 ARG A N 1
ATOM 1485 C CA . ARG A 1 188 ? -2.118 5.623 17.411 1.00 88.06 188 ARG A CA 1
ATOM 1486 C C . ARG A 1 188 ? -3.076 5.870 18.585 1.00 88.06 188 ARG A C 1
ATOM 1488 O O . ARG A 1 188 ? -4.284 5.674 18.451 1.00 88.06 188 ARG A O 1
ATOM 1495 N N . LYS A 1 189 ? -2.556 6.330 19.734 1.00 84.25 189 LYS A N 1
ATOM 1496 C CA . LYS A 1 189 ? -3.356 6.580 20.948 1.00 84.25 189 LYS A CA 1
ATOM 1497 C C . LYS A 1 189 ? -4.295 7.769 20.749 1.00 84.25 189 LYS A C 1
ATOM 1499 O O . LYS A 1 189 ? -5.464 7.685 21.116 1.00 84.25 189 LYS A O 1
ATOM 1504 N N . TYR A 1 190 ? -3.803 8.828 20.105 1.00 86.31 190 TYR A N 1
ATOM 1505 C CA . TYR A 1 190 ? -4.602 10.001 19.755 1.00 86.31 190 TYR A CA 1
ATOM 1506 C C . TYR A 1 190 ? -5.720 9.642 18.775 1.00 86.31 190 TYR A C 1
ATOM 1508 O O . TYR A 1 190 ? -6.866 10.020 19.001 1.00 86.31 190 TYR A O 1
ATOM 1516 N N . ARG A 1 191 ? -5.418 8.844 17.740 1.00 83.25 191 ARG A N 1
ATOM 1517 C CA . ARG A 1 191 ? -6.418 8.380 16.766 1.00 83.25 191 ARG A CA 1
ATOM 1518 C C . ARG A 1 191 ? -7.512 7.552 17.439 1.00 83.25 191 ARG A C 1
ATOM 1520 O O . ARG A 1 191 ? -8.688 7.837 17.251 1.00 83.25 191 ARG A O 1
ATOM 1527 N N . SER A 1 192 ? -7.140 6.597 18.295 1.00 82.88 192 SER A N 1
ATOM 1528 C CA . SER A 1 192 ? -8.122 5.784 19.024 1.00 82.88 192 SER A CA 1
ATOM 1529 C C . SER A 1 192 ? -8.989 6.611 19.985 1.00 82.88 192 SER A C 1
ATOM 1531 O O . SER A 1 192 ? -10.187 6.353 20.093 1.00 82.88 192 SER A O 1
ATOM 1533 N N . ALA A 1 193 ? -8.419 7.609 20.667 1.00 85.06 193 ALA A N 1
ATOM 1534 C CA . ALA A 1 193 ? -9.178 8.500 21.546 1.00 85.06 193 ALA A CA 1
ATOM 1535 C C . ALA A 1 193 ? -10.152 9.394 20.761 1.00 85.06 193 ALA A C 1
ATOM 1537 O O . ALA A 1 193 ? -11.317 9.511 21.137 1.00 85.06 193 ALA A O 1
ATOM 1538 N N . PHE A 1 194 ? -9.697 9.977 19.649 1.00 85.81 194 PHE A N 1
ATOM 1539 C CA . PHE A 1 194 ? -10.524 10.805 18.775 1.00 85.81 194 PHE A CA 1
ATOM 1540 C C . PHE A 1 194 ? -11.706 10.023 18.194 1.00 85.81 194 PHE A C 1
ATOM 1542 O O . PHE A 1 194 ? -12.842 10.482 18.261 1.00 85.81 194 PHE A O 1
ATOM 1549 N N . GLU A 1 195 ? -11.462 8.816 17.684 1.00 82.31 195 GLU A N 1
ATOM 1550 C CA . GLU A 1 195 ? -12.519 7.968 17.127 1.00 82.31 195 GLU A CA 1
ATOM 1551 C C . GLU A 1 195 ? -13.591 7.626 18.165 1.00 82.31 195 GLU A C 1
ATOM 1553 O O . GLU A 1 195 ? -14.775 7.737 17.863 1.00 82.31 195 GLU A O 1
ATOM 1558 N N . LYS A 1 196 ? -13.206 7.290 19.405 1.00 83.25 196 LYS A N 1
ATOM 1559 C CA . LYS A 1 196 ? -14.172 7.049 20.492 1.00 83.25 196 LYS A CA 1
ATOM 1560 C C . LYS A 1 196 ? -15.054 8.271 20.755 1.00 83.25 196 LYS A C 1
ATOM 1562 O O . LYS A 1 196 ? -16.261 8.128 20.910 1.00 83.25 196 LYS A O 1
ATOM 1567 N N . LEU A 1 197 ? -14.466 9.469 20.775 1.00 85.00 197 LEU A N 1
ATOM 1568 C CA . LEU A 1 197 ? -15.210 10.714 20.989 1.00 85.00 197 LEU A CA 1
ATOM 1569 C C . LEU A 1 197 ? -16.178 11.024 19.844 1.00 85.00 197 LEU A C 1
ATOM 1571 O O . LEU A 1 197 ? -17.278 11.507 20.097 1.00 85.00 197 LEU A O 1
ATOM 1575 N N . VAL A 1 198 ? -15.778 10.766 18.598 1.00 82.44 198 VAL A N 1
ATOM 1576 C CA . VAL A 1 198 ? -16.633 10.997 17.425 1.00 82.44 198 VAL A CA 1
ATOM 1577 C C . VAL A 1 198 ? -17.765 9.975 17.364 1.00 82.44 198 VAL A C 1
ATOM 1579 O O . VAL A 1 198 ? -18.907 10.366 17.147 1.00 82.44 198 VAL A O 1
ATOM 1582 N N . MET A 1 199 ? -17.481 8.692 17.605 1.00 75.25 199 MET A N 1
ATOM 1583 C CA . MET A 1 199 ? -18.504 7.641 17.580 1.00 75.25 199 MET A CA 1
ATOM 1584 C C . MET A 1 199 ? -19.557 7.842 18.671 1.00 75.25 199 MET A C 1
ATOM 1586 O O . MET A 1 199 ? -20.740 7.747 18.371 1.00 75.25 199 MET A O 1
ATOM 1590 N N . ASN A 1 200 ? -19.154 8.244 19.881 1.00 75.19 200 ASN A N 1
ATOM 1591 C CA . ASN A 1 200 ? -20.088 8.560 20.970 1.00 75.19 200 ASN A CA 1
ATOM 1592 C C . ASN A 1 200 ? -21.009 9.761 20.679 1.00 75.19 200 ASN A C 1
ATOM 1594 O O . ASN A 1 200 ? -21.962 9.977 21.414 1.00 75.19 200 ASN A O 1
ATOM 1598 N N . ARG A 1 201 ? -20.706 10.588 19.669 1.00 69.81 201 ARG A N 1
ATOM 1599 C CA . ARG A 1 201 ? -21.568 11.705 19.241 1.00 69.81 201 ARG A CA 1
ATOM 1600 C C . ARG A 1 201 ? -22.509 11.330 18.094 1.00 69.81 201 ARG A C 1
ATOM 1602 O O . ARG A 1 201 ? -23.363 12.135 17.742 1.00 69.81 201 ARG A O 1
ATOM 1609 N N . LEU A 1 202 ? -22.294 10.175 17.463 1.00 59.19 202 LEU A N 1
ATOM 1610 C CA . LEU A 1 202 ? -23.081 9.677 16.330 1.00 59.19 202 LEU A CA 1
ATOM 1611 C C . LEU A 1 202 ? -24.099 8.601 16.746 1.00 59.19 202 LEU A C 1
ATOM 1613 O O . LEU A 1 202 ? -24.977 8.283 15.945 1.00 59.19 202 LEU A O 1
ATOM 1617 N N . THR A 1 203 ? -23.958 8.047 17.954 1.00 52.97 203 THR A N 1
ATOM 1618 C CA . THR A 1 203 ? -24.892 7.128 18.628 1.00 52.97 203 THR A CA 1
ATOM 1619 C C . THR A 1 203 ? -25.749 7.876 19.631 1.00 52.97 203 THR A C 1
ATOM 1621 O O . THR A 1 203 ? -26.967 7.618 19.664 1.00 52.97 203 THR A O 1
#

Solvent-accessible surface area (backbone atoms only — not comparable to full-atom values): 10666 Å² total; per-residue (Å²): 110,46,80,47,75,37,69,67,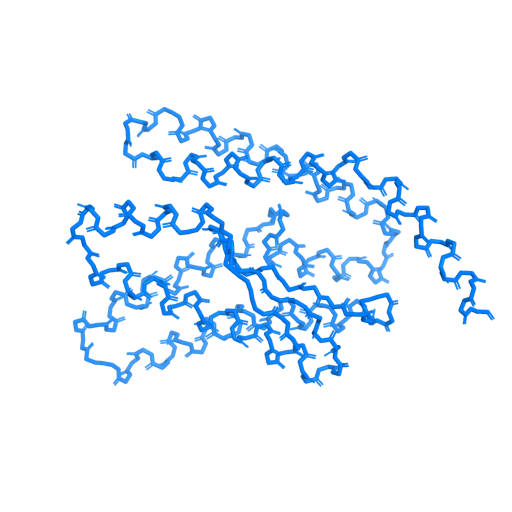28,56,51,50,53,52,55,47,58,74,71,66,53,55,67,66,53,49,50,46,52,51,48,50,49,47,16,49,48,18,27,56,50,32,29,52,76,71,68,52,48,61,47,34,39,34,41,43,80,89,48,69,50,76,43,52,74,50,55,92,78,53,53,45,68,54,53,24,49,22,39,43,15,22,57,51,32,32,54,50,48,46,64,56,27,76,80,44,61,70,86,54,19,55,61,45,36,55,46,33,51,50,52,44,58,58,34,51,38,64,34,53,89,28,37,30,23,47,31,57,47,28,61,45,51,78,79,43,63,60,70,61,55,52,53,49,41,44,52,51,20,50,55,52,43,52,53,51,43,55,58,34,60,74,47,59,75,82,31,50,71,59,41,54,52,45,53,51,45,45,52,49,37,53,51,49,62,73,43,46,66,59,53,56,53,49,50,53,58,53,51,68,73,77,109

Mean predicted aligned error: 4.99 Å

Sequence (203 aa):
MKLSIHPLFMLLLFLIVLYGNIALYSVLIISLLVHELGHLLAAKLVGAKIQRCIIMPYGGEITLKNELQLSYNQMTLIALGGPIATCFGIVMAGMLPENLSTSFIEIQLLLLAVNLVPIWPLDGAKILCFLLLNHYKKIIVYERYLTISFYLLTAIIIVLLYLLPRSLSLVVISLFLWSKVIGEWRNRKYRSAFEKLVMNRLT

Secondary structure (DSSP, 8-state):
-EEEE-HHHHHHHHHHHHTT-HHHHHHHHHHHHHHHHHHHHHHHHTT--EEEEEEETTEEEEEETTGGGS-HHHHHHHHHHHHHHHHHHHHHGGGS-HHHHHHHHHHHHHHHHHHTSS-TTSHHHHHHHHHHHTTS-HHHHHHHHHHHHHHHHHHHHHHHHHTTTTTHHHHHHHHHHHHHHHHHHHHHHHHHHHHHHHHTTT-